Protein AF-D8PLW5-F1 (afdb_monomer)

Sequence (194 aa):
LGIFRCIIYGTICWLYLHGIIPPGFGIFFATTTIWAVQIQCVLQIICNRVGVLLPDDRSRLTLKLSVAFLVLLINISVYCIWIPSKMGVDEKFKQINVVWDRVEKVIYLFIDMALNAYFIISVKRRLVAYGLRKYDALVRYNTWIATVSVSMDVFIICMMSLKNDFVYNQVHPVAYMVKLNIEISMSDLIRRVA

Mean predicted aligned error: 10.04 Å

Structure (mmCIF, N/CA/C/O backbone):
data_AF-D8PLW5-F1
#
_entry.id   AF-D8PLW5-F1
#
loop_
_atom_site.group_PDB
_atom_site.id
_atom_site.type_symbol
_atom_site.label_atom_id
_atom_site.label_alt_id
_atom_site.label_comp_id
_atom_site.label_asym_id
_atom_site.label_entity_id
_atom_site.label_seq_id
_atom_site.pdbx_PDB_ins_code
_atom_site.Cartn_x
_atom_site.Cartn_y
_atom_site.Cartn_z
_atom_site.occupancy
_atom_site.B_iso_or_equiv
_atom_site.auth_seq_id
_atom_site.auth_comp_id
_atom_site.auth_asym_id
_atom_site.auth_atom_id
_atom_site.pdbx_PDB_model_num
ATOM 1 N N . LEU A 1 1 ? 7.468 15.713 -0.671 1.00 48.59 1 LEU A N 1
ATOM 2 C CA . LEU A 1 1 ? 6.050 15.560 -0.253 1.00 48.59 1 LEU A CA 1
ATOM 3 C C . LEU A 1 1 ? 5.802 14.401 0.723 1.00 48.59 1 LEU A C 1
ATOM 5 O O . LEU A 1 1 ? 5.056 14.603 1.670 1.00 48.59 1 LEU A O 1
ATOM 9 N N . GLY A 1 2 ? 6.404 13.214 0.540 1.00 46.16 2 GLY A N 1
ATOM 10 C CA . GLY A 1 2 ? 6.206 12.072 1.457 1.00 46.16 2 GLY A CA 1
ATOM 11 C C . GLY A 1 2 ? 6.676 12.328 2.897 1.00 46.16 2 GLY A C 1
ATOM 12 O O . GLY A 1 2 ? 5.935 12.073 3.837 1.00 46.16 2 GLY A O 1
ATOM 13 N N . ILE A 1 3 ? 7.849 12.950 3.061 1.00 46.91 3 ILE A N 1
ATOM 14 C CA . ILE A 1 3 ? 8.448 13.274 4.371 1.00 46.91 3 ILE A CA 1
ATOM 15 C C . ILE A 1 3 ? 7.565 14.242 5.179 1.00 46.91 3 ILE A C 1
ATOM 17 O O . ILE A 1 3 ? 7.394 14.067 6.378 1.00 46.91 3 ILE A O 1
ATOM 21 N N . PHE A 1 4 ? 6.921 15.209 4.519 1.00 42.62 4 PHE A N 1
ATOM 22 C CA . PHE A 1 4 ? 6.051 16.194 5.173 1.00 42.62 4 PHE A CA 1
ATOM 23 C C . PHE A 1 4 ? 4.808 15.544 5.805 1.00 42.62 4 PHE A C 1
ATOM 25 O O . PHE A 1 4 ? 4.367 15.940 6.878 1.00 42.62 4 PHE A O 1
ATOM 32 N N . ARG A 1 5 ? 4.275 14.488 5.177 1.00 42.62 5 ARG A N 1
ATOM 33 C CA . ARG A 1 5 ? 3.121 13.732 5.692 1.00 42.62 5 ARG A CA 1
ATOM 34 C C . ARG A 1 5 ? 3.516 12.797 6.837 1.00 42.62 5 ARG A C 1
ATOM 36 O O . ARG A 1 5 ? 2.748 12.661 7.783 1.00 42.62 5 ARG A O 1
ATOM 43 N N . CYS A 1 6 ? 4.725 12.232 6.796 1.00 52.41 6 CYS A N 1
ATOM 44 C CA . CYS A 1 6 ? 5.287 11.470 7.913 1.00 52.41 6 CYS A CA 1
ATOM 45 C C . CYS A 1 6 ? 5.574 12.359 9.132 1.00 52.41 6 CYS A C 1
ATOM 47 O O . CYS A 1 6 ? 5.328 11.930 10.254 1.00 52.41 6 CYS A O 1
ATOM 49 N N . ILE A 1 7 ? 6.028 13.602 8.918 1.00 62.75 7 ILE A N 1
ATOM 50 C CA . ILE A 1 7 ? 6.227 14.583 9.995 1.00 62.75 7 ILE A CA 1
ATOM 51 C C . ILE A 1 7 ? 4.882 14.948 10.628 1.00 62.75 7 ILE A C 1
ATOM 53 O O . ILE A 1 7 ? 4.761 14.853 11.840 1.00 62.75 7 ILE A O 1
ATOM 57 N N . ILE A 1 8 ? 3.847 15.258 9.838 1.00 65.19 8 ILE A N 1
ATOM 58 C CA . ILE A 1 8 ? 2.510 15.582 10.372 1.00 65.19 8 ILE A CA 1
ATOM 59 C C . ILE A 1 8 ? 1.924 14.408 11.171 1.00 65.19 8 ILE A C 1
ATOM 61 O O . ILE A 1 8 ? 1.423 14.608 12.275 1.00 65.19 8 ILE A O 1
ATOM 65 N N . TYR A 1 9 ? 2.023 13.178 10.657 1.00 58.03 9 TYR A N 1
ATOM 66 C CA . TYR A 1 9 ? 1.556 11.995 11.385 1.00 58.03 9 TYR A CA 1
ATOM 67 C C . TYR A 1 9 ? 2.365 11.749 12.665 1.00 58.03 9 TYR A C 1
ATOM 69 O O . TYR A 1 9 ? 1.784 11.478 13.712 1.00 58.03 9 TYR A O 1
ATOM 77 N N . GLY A 1 10 ? 3.690 11.916 12.607 1.00 51.97 10 GLY A N 1
ATOM 78 C CA . GLY A 1 10 ? 4.576 11.829 13.767 1.00 51.97 10 GLY A CA 1
ATOM 79 C C . GLY A 1 10 ? 4.262 12.883 14.829 1.00 51.97 10 GLY A C 1
ATOM 80 O O . GLY A 1 10 ? 4.191 12.545 16.005 1.00 51.97 10 GLY A O 1
ATOM 81 N N . THR A 1 11 ? 3.983 14.128 14.434 1.00 59.19 11 THR A N 1
ATOM 82 C CA . THR A 1 11 ? 3.598 15.217 15.345 1.00 59.19 11 THR A CA 1
ATOM 83 C C . THR A 1 11 ? 2.238 14.960 15.997 1.00 59.19 11 THR A C 1
ATOM 85 O O . THR A 1 11 ? 2.094 15.167 17.199 1.00 59.19 11 THR A O 1
ATOM 88 N N . ILE A 1 12 ? 1.258 14.448 15.246 1.00 56.94 12 ILE A N 1
ATOM 89 C CA . ILE A 1 12 ? -0.068 14.089 15.781 1.00 56.94 12 ILE A CA 1
ATOM 90 C C . ILE A 1 12 ? 0.037 12.894 16.742 1.00 56.94 12 ILE A C 1
ATOM 92 O O . ILE A 1 12 ? -0.571 12.902 17.811 1.00 56.94 12 ILE A O 1
ATOM 96 N N . CYS A 1 13 ? 0.853 11.893 16.405 1.00 52.53 13 CYS A N 1
ATOM 97 C CA . CYS A 1 13 ? 1.071 10.718 17.246 1.00 52.53 13 CYS A CA 1
ATOM 98 C C . CYS A 1 13 ? 1.889 11.051 18.512 1.00 52.53 13 CYS A C 1
ATOM 100 O O . CYS A 1 13 ? 1.628 10.483 19.571 1.00 52.53 13 CYS A O 1
ATOM 102 N N . TRP A 1 14 ? 2.824 12.007 18.430 1.00 48.81 14 TRP A N 1
ATOM 103 C CA . TRP A 1 14 ? 3.585 12.534 19.570 1.00 48.81 14 TRP A CA 1
AT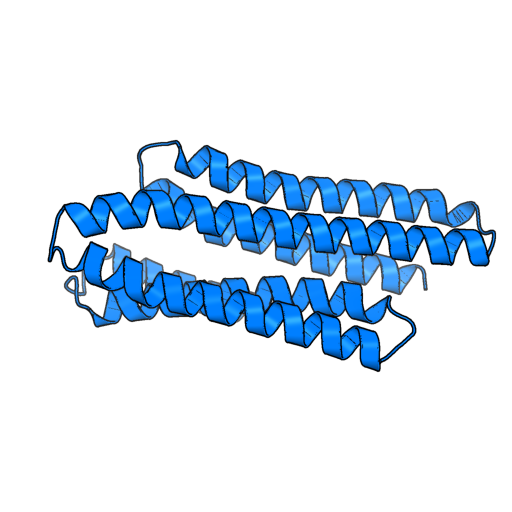OM 104 C C . TRP A 1 14 ? 2.696 13.342 20.524 1.00 48.81 14 TRP A C 1
ATOM 106 O O . TRP A 1 14 ? 2.780 13.160 21.737 1.00 48.81 14 TRP A O 1
ATOM 116 N N . LEU A 1 15 ? 1.792 14.180 19.996 1.00 53.59 15 LEU A N 1
ATOM 117 C CA . LEU A 1 15 ? 0.801 14.898 20.812 1.00 53.59 15 LEU A CA 1
ATOM 118 C C . LEU A 1 15 ? -0.173 13.944 21.521 1.00 53.59 15 LEU A C 1
ATOM 120 O O . LEU A 1 15 ? -0.565 14.202 22.657 1.00 53.59 15 LEU A O 1
ATOM 124 N N . TYR A 1 16 ? -0.537 12.837 20.869 1.00 48.78 16 TYR A N 1
ATOM 125 C CA . TYR A 1 16 ? -1.396 11.795 21.437 1.00 48.78 16 TYR A CA 1
ATOM 126 C C . TYR A 1 16 ? -0.716 11.033 22.590 1.00 48.78 16 TYR A C 1
ATOM 128 O O . TYR A 1 16 ? -1.347 10.754 23.607 1.00 48.78 16 TYR A O 1
ATOM 136 N N . LEU A 1 17 ? 0.585 10.750 22.469 1.00 47.41 17 LEU A N 1
ATOM 137 C CA . LEU A 1 17 ? 1.379 10.037 23.481 1.00 47.41 17 LEU A CA 1
ATOM 138 C C . LEU A 1 17 ? 1.683 10.874 24.734 1.00 47.41 17 LEU A C 1
ATOM 140 O O . LEU A 1 17 ? 1.890 10.308 25.803 1.00 47.41 17 LEU A O 1
ATOM 144 N N . HIS A 1 18 ? 1.674 12.206 24.622 1.00 43.66 18 HIS A N 1
ATOM 145 C CA . HIS A 1 18 ? 1.941 13.120 25.740 1.00 43.66 18 HIS A CA 1
ATOM 146 C C . HIS A 1 18 ? 0.729 13.356 26.667 1.00 43.66 18 HIS A C 1
ATOM 148 O O . HIS A 1 18 ? 0.829 14.136 27.611 1.00 43.66 18 HIS A O 1
ATOM 154 N N . GLY A 1 19 ? -0.412 12.694 26.417 1.00 45.56 19 GLY A N 1
ATOM 155 C CA . GLY A 1 19 ? -1.546 12.643 27.351 1.00 45.56 19 GLY A CA 1
ATOM 156 C C . GLY A 1 19 ? -2.327 13.950 27.533 1.00 45.56 19 GLY A C 1
ATOM 157 O O . GLY A 1 19 ? -3.075 14.076 28.495 1.00 45.56 19 GLY A O 1
ATOM 158 N N . ILE A 1 20 ? -2.176 14.924 26.628 1.00 48.69 20 ILE A N 1
ATOM 159 C CA . ILE A 1 20 ? -2.785 16.261 26.773 1.00 48.69 20 ILE A CA 1
ATOM 160 C C . ILE A 1 20 ? -4.259 16.291 26.310 1.00 48.69 20 ILE A C 1
ATOM 162 O O . ILE A 1 20 ? -4.986 17.218 26.659 1.00 48.69 20 ILE A O 1
ATOM 166 N N . ILE A 1 21 ? -4.743 15.289 25.557 1.00 42.25 21 ILE A N 1
ATOM 167 C CA . ILE A 1 21 ? -6.082 15.326 24.936 1.00 42.25 21 ILE A CA 1
ATOM 168 C C . ILE A 1 21 ? -6.891 14.059 25.284 1.00 42.25 21 ILE A C 1
ATOM 170 O O . ILE A 1 21 ? -6.407 12.952 25.040 1.00 42.25 21 ILE A O 1
ATOM 174 N N . PRO A 1 22 ? -8.116 14.187 25.837 1.00 49.03 22 PRO A N 1
ATOM 175 C CA . PRO A 1 22 ? -8.951 13.051 26.227 1.00 49.03 22 PRO A CA 1
ATOM 176 C C . PRO A 1 22 ? -9.338 12.172 25.021 1.00 49.03 22 PRO A C 1
ATOM 178 O O . PRO A 1 22 ? -9.448 12.681 23.902 1.00 49.03 22 PRO A O 1
ATOM 181 N N . PRO A 1 23 ? -9.582 10.861 25.221 1.00 50.81 23 PRO A N 1
ATOM 182 C CA . PRO A 1 23 ? -10.012 9.944 24.166 1.00 50.81 23 PRO A CA 1
ATOM 183 C C . PRO A 1 23 ? -11.401 10.341 23.640 1.00 50.81 23 PRO A C 1
ATOM 185 O O . PRO A 1 23 ? -12.429 9.935 24.171 1.00 50.81 23 PRO A O 1
ATOM 188 N N . GLY A 1 24 ? -11.427 11.177 22.601 1.00 60.22 24 GLY A N 1
ATOM 189 C CA . GLY A 1 24 ? -12.638 11.634 21.922 1.00 60.22 24 GLY A CA 1
ATOM 190 C C . GLY A 1 24 ? -12.802 11.011 20.535 1.00 60.22 24 GLY A C 1
ATOM 191 O O . GLY A 1 24 ? -11.822 10.650 19.880 1.00 60.22 24 GLY A O 1
ATOM 192 N N . PHE A 1 25 ? -14.046 10.954 20.050 1.00 66.94 25 PHE A N 1
ATOM 193 C CA . PHE A 1 25 ? -14.408 10.513 18.693 1.00 66.94 25 PHE A CA 1
ATOM 194 C C . PHE A 1 25 ? -13.535 11.154 17.600 1.00 66.94 25 PHE A C 1
ATOM 196 O O . PHE A 1 25 ? -13.119 10.480 16.661 1.00 66.94 25 PHE A O 1
ATOM 203 N N . GLY A 1 26 ? -13.194 12.439 17.758 1.00 69.75 26 GLY A N 1
ATOM 204 C CA . GLY A 1 26 ? -12.358 13.175 16.809 1.00 69.75 26 GLY A CA 1
ATOM 205 C C . GLY A 1 26 ? -10.947 12.605 16.639 1.00 69.75 26 GLY A C 1
ATOM 206 O O . GLY A 1 26 ? -10.421 12.637 15.530 1.00 69.75 26 GLY A O 1
ATOM 207 N N . ILE A 1 27 ? -10.346 12.031 17.688 1.00 69.94 27 ILE A N 1
ATOM 208 C CA . ILE A 1 27 ? -9.011 11.423 17.588 1.00 69.94 27 ILE A CA 1
ATOM 209 C C . ILE A 1 27 ? -9.092 10.100 16.830 1.00 69.94 27 ILE A C 1
ATOM 211 O O . ILE A 1 27 ? -8.310 9.877 15.912 1.00 69.94 27 ILE A O 1
ATOM 215 N N . PHE A 1 28 ? -10.073 9.255 17.155 1.00 71.94 28 PHE A N 1
ATOM 216 C CA . PHE A 1 28 ? -10.305 8.003 16.435 1.00 71.94 28 PHE A CA 1
ATOM 217 C C . PHE A 1 28 ? -10.580 8.260 14.948 1.00 71.94 28 PHE A C 1
ATOM 219 O O . PHE A 1 28 ? -9.927 7.668 14.092 1.00 71.94 28 PHE A O 1
ATOM 226 N N . PHE A 1 29 ? -11.449 9.224 14.643 1.00 75.00 29 PHE A N 1
ATOM 227 C CA . PHE A 1 29 ? -11.719 9.671 13.279 1.00 75.00 29 PHE A CA 1
ATOM 228 C C . PHE A 1 29 ? -10.448 10.180 12.578 1.00 75.00 29 PHE A C 1
ATOM 230 O O . PHE A 1 29 ? -10.153 9.777 11.451 1.00 75.00 29 PHE A O 1
ATOM 237 N N . ALA A 1 30 ? -9.652 11.033 13.231 1.00 76.75 30 ALA A N 1
ATOM 238 C CA . ALA A 1 30 ? -8.423 11.573 12.652 1.00 76.75 30 ALA A CA 1
ATOM 239 C C . ALA A 1 30 ? -7.379 10.480 12.376 1.00 76.75 30 ALA A C 1
ATOM 241 O O . ALA A 1 30 ? -6.817 10.439 11.281 1.00 76.75 30 ALA A O 1
ATOM 242 N N . THR A 1 31 ? -7.152 9.562 13.317 1.00 75.31 31 THR A N 1
ATOM 243 C CA . THR A 1 31 ? -6.212 8.446 13.146 1.00 75.31 31 THR A CA 1
ATOM 244 C C . THR A 1 31 ? -6.632 7.537 11.992 1.00 75.31 31 THR A C 1
ATOM 246 O O . THR A 1 31 ? -5.815 7.275 11.107 1.00 75.31 31 THR A O 1
ATOM 249 N N . THR A 1 32 ? -7.903 7.120 11.936 1.00 79.19 32 THR A N 1
ATOM 250 C CA . THR A 1 32 ? -8.420 6.300 10.826 1.00 79.19 32 THR A CA 1
ATOM 251 C C . THR A 1 32 ? -8.337 7.045 9.498 1.00 79.19 32 THR A C 1
ATOM 253 O O . THR A 1 32 ? -7.972 6.452 8.487 1.00 79.19 32 THR A O 1
ATOM 256 N N . THR A 1 33 ? -8.602 8.354 9.485 1.00 80.56 33 THR A N 1
ATOM 257 C CA . THR A 1 33 ? -8.500 9.173 8.267 1.00 80.56 33 THR A CA 1
ATOM 258 C C . THR A 1 33 ? -7.074 9.231 7.747 1.00 80.56 33 THR A C 1
ATOM 260 O O . THR A 1 33 ? -6.857 9.020 6.556 1.00 80.56 33 THR A O 1
ATOM 263 N N . ILE A 1 34 ? -6.089 9.498 8.611 1.00 80.75 34 ILE A N 1
ATOM 264 C CA . ILE A 1 34 ? -4.695 9.586 8.166 1.00 80.75 34 ILE A CA 1
ATOM 265 C C . ILE A 1 34 ? -4.210 8.225 7.660 1.00 80.75 34 ILE A C 1
ATOM 267 O O . ILE A 1 34 ? -3.549 8.165 6.621 1.00 80.75 34 ILE A O 1
ATOM 271 N N . TRP A 1 35 ? -4.593 7.141 8.334 1.00 83.12 35 TRP A N 1
ATOM 272 C CA . TRP A 1 35 ? -4.281 5.786 7.895 1.00 83.12 35 TRP A CA 1
ATOM 273 C C . TRP A 1 35 ? -4.923 5.441 6.539 1.00 83.12 35 TRP A C 1
ATOM 275 O O . TRP A 1 35 ? -4.220 5.013 5.622 1.00 83.12 35 TRP A O 1
ATOM 285 N N . ALA A 1 36 ? -6.217 5.717 6.356 1.00 84.62 36 ALA A N 1
ATOM 286 C CA . ALA A 1 36 ? -6.925 5.478 5.095 1.00 84.62 36 ALA A CA 1
ATOM 287 C C . ALA A 1 36 ? -6.279 6.249 3.934 1.00 84.62 36 ALA A C 1
ATOM 289 O O . ALA A 1 36 ? -6.014 5.722 2.851 1.00 84.62 36 ALA A O 1
ATOM 290 N N . VAL A 1 37 ? -5.944 7.511 4.194 1.00 82.56 37 VAL A N 1
ATOM 291 C CA . VAL A 1 37 ? -5.254 8.396 3.258 1.00 82.56 37 VAL A CA 1
ATOM 292 C C . VAL A 1 37 ? -3.833 7.897 2.940 1.00 82.56 37 VAL A C 1
ATOM 294 O O . VAL A 1 37 ? -3.353 8.074 1.815 1.00 82.56 37 VAL A O 1
ATOM 297 N N . GLN A 1 38 ? -3.150 7.260 3.892 1.00 83.31 38 GLN A N 1
ATOM 298 C CA . GLN A 1 38 ? -1.840 6.645 3.682 1.00 83.31 38 GLN A CA 1
ATOM 299 C C . GLN A 1 38 ? -1.934 5.415 2.770 1.00 83.31 3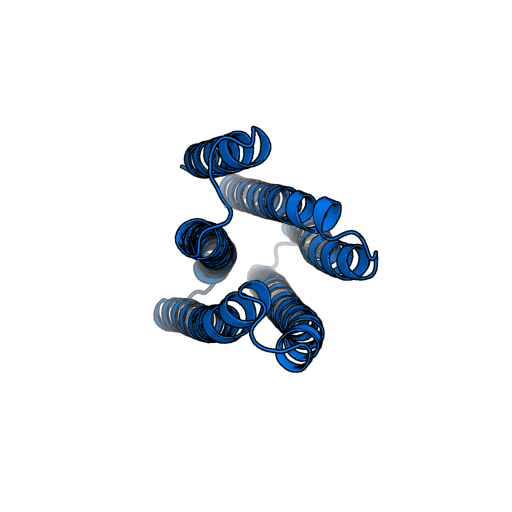8 GLN A C 1
ATOM 301 O O . GLN A 1 38 ? -1.220 5.370 1.764 1.00 83.31 38 GLN A O 1
ATOM 306 N N . ILE A 1 39 ? -2.847 4.481 3.060 1.00 84.62 39 ILE A N 1
ATOM 307 C CA . ILE A 1 39 ? -3.113 3.291 2.231 1.00 84.62 39 ILE A CA 1
ATOM 308 C C . ILE A 1 39 ? -3.467 3.684 0.798 1.00 84.62 39 ILE A C 1
ATOM 310 O O . ILE A 1 39 ? -2.848 3.193 -0.152 1.00 84.62 39 ILE A O 1
ATOM 314 N N . GLN A 1 40 ? -4.411 4.618 0.640 1.00 85.50 40 GLN A N 1
ATOM 315 C CA . GLN A 1 40 ? -4.851 5.082 -0.673 1.00 85.50 40 GLN A CA 1
ATOM 316 C C . GLN A 1 40 ? -3.666 5.637 -1.469 1.00 85.50 40 GLN A C 1
ATOM 318 O O . GLN A 1 40 ? -3.481 5.291 -2.632 1.00 85.50 40 GLN A O 1
ATOM 323 N N . CYS A 1 41 ? -2.818 6.465 -0.853 1.00 85.25 41 CYS A N 1
ATOM 324 C CA . CYS A 1 41 ? -1.658 7.019 -1.545 1.00 85.25 41 CYS A CA 1
ATOM 325 C C . CYS A 1 41 ? -0.621 5.958 -1.929 1.00 85.25 41 CYS A C 1
ATOM 327 O O . CYS A 1 41 ? -0.122 6.007 -3.052 1.00 85.25 41 CYS A O 1
ATOM 329 N N . VAL A 1 42 ? -0.292 5.017 -1.039 1.00 86.00 42 VAL A N 1
ATOM 330 C CA . VAL A 1 42 ? 0.711 3.974 -1.321 1.00 86.00 42 VAL A CA 1
ATOM 331 C C . VAL A 1 42 ? 0.257 3.088 -2.481 1.00 86.00 42 VAL A C 1
ATOM 333 O O . VAL A 1 42 ? 0.999 2.924 -3.450 1.00 86.00 42 VAL A O 1
ATOM 336 N N . LEU A 1 43 ? -0.982 2.588 -2.444 1.00 86.69 43 LEU A N 1
ATOM 337 C CA . LEU A 1 43 ? -1.510 1.728 -3.508 1.00 86.69 43 LEU A CA 1
ATOM 338 C C . LEU A 1 43 ? -1.641 2.471 -4.843 1.00 86.69 43 LEU A C 1
ATOM 340 O O . LEU A 1 43 ? -1.346 1.901 -5.894 1.00 86.69 43 LEU A O 1
ATOM 344 N N . GLN A 1 44 ? -2.012 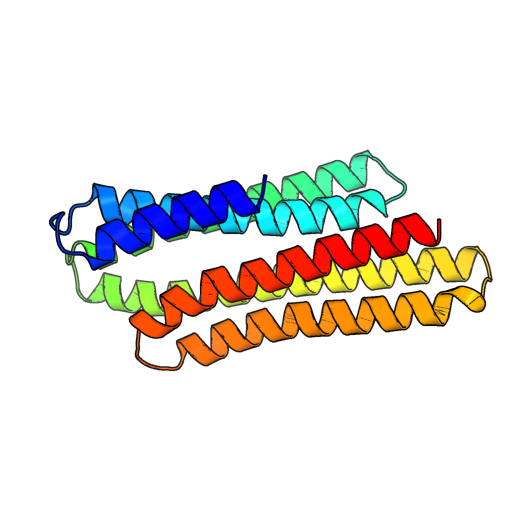3.755 -4.824 1.00 86.44 44 GLN A N 1
ATOM 345 C CA . GLN A 1 44 ? -2.072 4.569 -6.042 1.00 86.44 44 GLN A CA 1
ATOM 346 C C . GLN A 1 44 ? -0.697 4.844 -6.649 1.00 86.44 44 GLN A C 1
ATOM 348 O O . GLN A 1 44 ? -0.571 4.871 -7.874 1.00 86.44 44 GLN A O 1
ATOM 353 N N . ILE A 1 45 ? 0.337 5.013 -5.825 1.00 85.62 45 ILE A N 1
ATOM 354 C CA . ILE A 1 45 ? 1.715 5.146 -6.300 1.00 85.62 45 ILE A CA 1
ATOM 355 C C . ILE A 1 45 ? 2.146 3.857 -7.026 1.00 85.62 45 ILE A C 1
ATOM 357 O O . ILE A 1 45 ? 2.581 3.942 -8.177 1.00 85.62 45 ILE A O 1
ATOM 361 N N . ILE A 1 46 ? 1.918 2.683 -6.420 1.00 84.75 46 ILE A N 1
ATOM 362 C CA . ILE A 1 46 ? 2.232 1.375 -7.027 1.00 84.75 46 ILE A CA 1
ATOM 363 C C . ILE A 1 46 ? 1.459 1.193 -8.342 1.00 84.75 46 ILE A C 1
ATOM 365 O O . ILE A 1 46 ? 2.036 0.855 -9.380 1.00 84.75 46 ILE A O 1
ATOM 369 N N . CYS A 1 47 ? 0.155 1.491 -8.346 1.00 86.31 47 CYS A N 1
ATOM 370 C CA . CYS A 1 47 ? -0.665 1.454 -9.560 1.00 86.31 47 CYS A CA 1
ATOM 371 C C . CYS A 1 47 ? -0.161 2.427 -10.629 1.00 86.31 47 CYS A C 1
ATOM 373 O O . CYS A 1 47 ? -0.214 2.125 -11.822 1.00 86.31 47 CYS A O 1
ATOM 375 N N . ASN A 1 48 ? 0.336 3.600 -10.234 1.00 85.56 48 ASN A N 1
ATOM 376 C CA . ASN A 1 48 ? 0.879 4.568 -11.171 1.00 85.56 48 ASN A CA 1
ATOM 377 C C . ASN A 1 48 ? 2.163 4.072 -11.839 1.00 85.56 48 ASN A C 1
ATOM 379 O O . ASN A 1 48 ? 2.261 4.222 -13.059 1.00 85.56 48 ASN A O 1
ATOM 383 N N . ARG A 1 49 ? 3.085 3.442 -11.098 1.00 85.00 49 ARG A N 1
ATOM 384 C CA . ARG A 1 49 ? 4.284 2.798 -11.666 1.00 85.00 49 ARG A CA 1
ATOM 385 C C . ARG A 1 49 ? 3.913 1.691 -12.631 1.00 85.00 49 ARG A C 1
ATOM 387 O O . ARG A 1 49 ? 4.385 1.691 -13.765 1.00 85.00 49 ARG A O 1
ATOM 394 N N . VAL A 1 50 ? 3.052 0.768 -12.199 1.00 82.88 50 VAL A N 1
ATOM 395 C CA . VAL A 1 50 ? 2.560 -0.315 -13.062 1.00 82.88 50 VAL A CA 1
ATOM 396 C C . VAL A 1 50 ? 1.949 0.274 -14.330 1.00 82.88 50 VAL A C 1
ATOM 398 O O . VAL A 1 50 ? 2.295 -0.141 -15.431 1.00 82.88 50 VAL A O 1
ATOM 401 N N . GLY A 1 51 ? 1.128 1.311 -14.166 1.00 80.62 51 GLY A N 1
ATOM 402 C CA . GLY A 1 51 ? 0.493 2.066 -15.233 1.00 80.62 51 GLY A CA 1
ATOM 403 C C . GLY A 1 51 ? 1.453 2.674 -16.252 1.00 80.62 51 GLY A C 1
ATOM 404 O O . GLY A 1 51 ? 1.150 2.644 -17.436 1.00 80.62 51 GLY A O 1
ATOM 405 N N . VAL A 1 52 ? 2.602 3.208 -15.825 1.00 77.62 52 VAL A N 1
ATOM 406 C CA . VAL A 1 52 ? 3.632 3.746 -16.740 1.00 77.62 52 VAL A CA 1
ATOM 407 C C . VAL A 1 52 ? 4.207 2.653 -1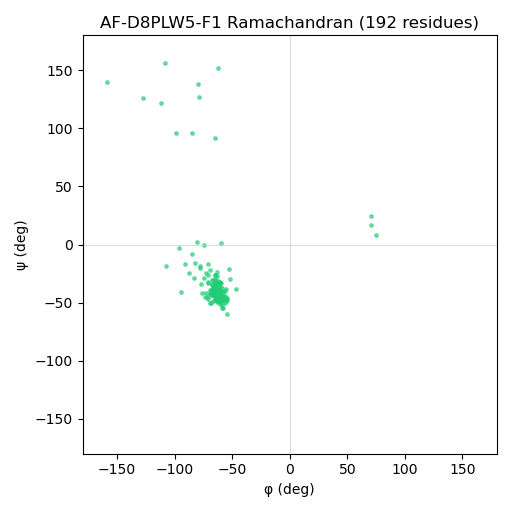7.649 1.00 77.62 52 VAL A C 1
ATOM 409 O O . VAL A 1 52 ? 4.622 2.942 -18.766 1.00 77.62 52 VAL A O 1
ATOM 412 N N . LEU A 1 53 ? 4.192 1.391 -17.210 1.00 73.56 53 LEU A N 1
ATOM 413 C CA . LEU A 1 53 ? 4.617 0.256 -18.026 1.00 73.56 53 LEU A CA 1
ATOM 414 C C . LEU A 1 53 ? 3.527 -0.309 -18.940 1.00 73.56 53 LEU A C 1
ATOM 416 O O . LEU A 1 53 ? 3.846 -1.176 -19.759 1.00 73.56 53 LEU A O 1
ATOM 420 N N . LEU A 1 54 ? 2.269 0.126 -18.841 1.00 75.94 54 LEU A N 1
ATOM 421 C CA . LEU A 1 54 ? 1.243 -0.255 -19.812 1.00 75.94 54 LEU A CA 1
ATOM 422 C C . LEU A 1 54 ? 1.381 0.601 -21.084 1.00 75.94 54 LEU A C 1
ATOM 424 O O . LEU A 1 54 ? 1.626 1.797 -20.984 1.00 75.94 54 LEU A O 1
ATOM 428 N N . PRO A 1 55 ? 1.249 0.005 -22.284 1.00 68.62 55 PRO A N 1
ATOM 429 C CA . PRO A 1 55 ? 1.350 0.745 -23.543 1.00 68.62 55 PRO A CA 1
ATOM 430 C C . PRO A 1 55 ? 0.078 1.535 -23.868 1.00 68.62 55 PRO A C 1
ATOM 432 O O . PRO A 1 55 ? 0.120 2.420 -24.709 1.00 68.62 55 PRO A O 1
ATOM 435 N N . ASP A 1 56 ? -1.041 1.187 -23.232 1.00 80.06 56 ASP A N 1
ATOM 436 C CA . ASP A 1 56 ? -2.355 1.745 -23.515 1.00 80.06 56 ASP A CA 1
ATOM 437 C C . ASP A 1 56 ? -2.847 2.606 -22.344 1.00 80.06 56 ASP A C 1
ATOM 439 O O . ASP A 1 56 ? -2.990 2.134 -21.208 1.00 80.06 56 ASP A O 1
ATOM 443 N N . ASP A 1 57 ? -3.125 3.877 -22.636 1.00 77.69 57 ASP A N 1
ATOM 444 C CA . ASP A 1 57 ? -3.574 4.872 -21.661 1.00 77.69 57 ASP A CA 1
ATOM 445 C C . ASP A 1 57 ? -4.950 4.540 -21.074 1.00 77.69 57 ASP A C 1
ATOM 447 O O . ASP A 1 57 ? -5.206 4.822 -19.898 1.00 77.69 57 ASP A O 1
ATOM 451 N N . ARG A 1 58 ? -5.826 3.885 -21.851 1.00 81.31 58 ARG A N 1
ATOM 452 C CA . ARG A 1 58 ? -7.151 3.465 -21.367 1.00 81.31 58 ARG A CA 1
ATOM 453 C C . ARG A 1 58 ? -7.018 2.370 -20.321 1.00 81.31 58 ARG A C 1
ATOM 455 O O . ARG A 1 58 ? -7.522 2.519 -19.211 1.00 81.31 58 ARG A O 1
ATOM 462 N N . SER A 1 59 ? -6.257 1.325 -20.637 1.00 79.25 59 SER A N 1
ATOM 463 C CA . SER A 1 59 ? -5.961 0.234 -19.703 1.00 79.25 59 SER A CA 1
ATOM 464 C C . SER A 1 59 ? -5.265 0.732 -18.426 1.00 79.25 59 SER A C 1
ATOM 466 O O . SER A 1 59 ? -5.579 0.275 -17.324 1.00 79.25 59 SER A O 1
ATOM 468 N N . ARG A 1 60 ? -4.368 1.725 -18.543 1.00 81.56 60 ARG A N 1
ATOM 469 C CA . ARG A 1 60 ? -3.728 2.393 -17.396 1.00 81.56 60 ARG A CA 1
ATOM 470 C C . ARG A 1 60 ? -4.736 3.120 -16.507 1.00 81.56 60 ARG A C 1
ATOM 472 O O . ARG A 1 60 ? -4.644 3.016 -15.281 1.00 81.56 60 ARG A O 1
ATOM 479 N N . LEU A 1 61 ? -5.650 3.887 -17.099 1.00 80.50 61 LEU A N 1
ATOM 480 C CA . LEU A 1 61 ? -6.653 4.645 -16.351 1.00 80.50 61 LEU A CA 1
ATOM 481 C C . LEU A 1 61 ? -7.647 3.707 -15.663 1.00 80.50 61 LEU A C 1
ATOM 483 O O . LEU A 1 61 ? -7.927 3.894 -14.480 1.00 80.50 61 LEU A O 1
ATOM 487 N N . THR A 1 62 ? -8.113 2.671 -16.364 1.00 85.31 62 THR A N 1
ATOM 488 C CA . THR A 1 62 ? -9.015 1.661 -15.801 1.00 85.31 62 THR A CA 1
ATOM 489 C C . THR A 1 62 ? -8.367 0.945 -14.622 1.00 85.31 62 THR A C 1
ATOM 491 O O . THR A 1 62 ? -8.976 0.892 -13.563 1.00 85.31 62 THR A O 1
ATOM 494 N N . LEU A 1 63 ? -7.114 0.484 -14.736 1.00 85.69 63 LEU A N 1
ATOM 495 C CA . LEU A 1 63 ? -6.426 -0.190 -13.627 1.00 85.69 63 LEU A CA 1
ATOM 496 C C . LEU A 1 63 ? -6.292 0.719 -12.395 1.00 85.69 63 LEU A C 1
ATOM 498 O O . LEU A 1 63 ? -6.601 0.302 -11.280 1.00 85.69 63 LEU A O 1
ATOM 502 N N . LYS A 1 64 ? -5.899 1.983 -12.594 1.00 85.88 64 LYS A N 1
ATOM 503 C CA . LYS A 1 64 ? -5.817 2.970 -11.506 1.00 85.88 64 LYS A CA 1
ATOM 504 C C . LYS A 1 64 ? -7.171 3.218 -10.851 1.00 85.88 64 LYS A C 1
ATOM 506 O O . LYS A 1 64 ? -7.259 3.194 -9.625 1.00 85.88 64 LYS A O 1
ATOM 511 N N . LEU A 1 65 ? -8.208 3.454 -11.655 1.00 87.00 65 LEU A N 1
ATOM 512 C CA . LEU A 1 65 ? -9.543 3.791 -11.169 1.00 87.00 65 LEU A CA 1
ATOM 513 C C . LEU A 1 65 ? -10.205 2.598 -10.471 1.00 87.00 65 LEU A C 1
ATOM 515 O O . LEU A 1 65 ? -10.779 2.771 -9.400 1.00 87.00 65 LEU A O 1
ATOM 519 N N . SER A 1 66 ? -10.068 1.390 -11.021 1.00 88.94 66 SER A N 1
ATOM 520 C CA . SER A 1 66 ? -10.585 0.160 -10.417 1.00 88.94 66 SER A CA 1
ATOM 521 C C . SER A 1 66 ? -9.948 -0.108 -9.057 1.00 88.94 66 SER A C 1
ATOM 523 O O . SER A 1 66 ? -10.669 -0.348 -8.091 1.00 88.94 66 SER A O 1
ATOM 525 N N . VAL A 1 67 ? -8.617 -0.003 -8.942 1.00 88.75 67 VAL A N 1
ATOM 526 C CA . VAL A 1 67 ? -7.943 -0.174 -7.645 1.00 88.75 67 VAL A CA 1
ATOM 527 C C . VAL A 1 67 ? -8.289 0.976 -6.693 1.00 88.75 67 VAL A C 1
ATOM 529 O O . VAL A 1 67 ? -8.532 0.730 -5.517 1.00 88.75 67 VAL A O 1
ATOM 532 N N . ALA A 1 68 ? -8.387 2.219 -7.180 1.00 87.75 68 ALA A N 1
ATOM 533 C CA . ALA A 1 68 ? -8.786 3.364 -6.355 1.00 87.75 68 ALA A CA 1
ATOM 534 C C . ALA A 1 68 ? -10.171 3.174 -5.735 1.00 87.75 68 ALA A C 1
ATOM 536 O O . ALA A 1 68 ? -10.348 3.437 -4.546 1.00 87.75 68 ALA A O 1
ATOM 537 N N . PHE A 1 69 ? -11.129 2.718 -6.542 1.00 91.25 69 PHE A N 1
ATOM 538 C CA . PHE A 1 69 ? -12.502 2.485 -6.122 1.00 91.25 69 PHE A CA 1
ATOM 539 C C . PHE A 1 69 ? -12.605 1.301 -5.156 1.00 91.25 69 PHE A C 1
ATOM 541 O O . PHE A 1 69 ? -13.255 1.413 -4.120 1.00 91.25 69 PHE A O 1
ATOM 548 N N . LEU A 1 70 ? -11.903 0.199 -5.439 1.00 90.69 70 LEU A N 1
ATOM 549 C CA . LEU A 1 70 ? -11.865 -0.970 -4.560 1.00 90.69 70 LEU A CA 1
ATOM 550 C C . LEU A 1 70 ? -11.319 -0.613 -3.168 1.00 90.69 70 LEU A C 1
ATOM 552 O O . LEU A 1 70 ? -11.932 -0.945 -2.158 1.00 90.69 70 LEU A O 1
ATOM 556 N N . VAL A 1 71 ? -10.198 0.108 -3.109 1.00 88.69 71 VAL A N 1
ATOM 557 C CA . VAL A 1 71 ? -9.572 0.519 -1.841 1.00 88.69 71 VAL A CA 1
ATOM 558 C C . VAL A 1 71 ? -10.439 1.537 -1.096 1.00 88.69 71 VAL A C 1
ATOM 560 O O . VAL A 1 71 ? -10.509 1.506 0.132 1.00 88.69 71 VAL A O 1
ATOM 563 N N . LEU A 1 72 ? -11.152 2.410 -1.813 1.00 88.75 72 LEU A N 1
ATOM 564 C CA . LEU A 1 72 ? -12.101 3.338 -1.201 1.00 88.75 72 LEU A CA 1
ATOM 565 C C . LEU A 1 72 ? -13.251 2.591 -0.508 1.00 88.75 72 LEU A C 1
ATOM 567 O O . LEU A 1 72 ? -13.587 2.920 0.627 1.00 88.75 72 LEU A O 1
ATOM 571 N N . LEU A 1 73 ? -13.819 1.570 -1.156 1.00 90.12 73 LEU A N 1
ATOM 572 C CA . LEU A 1 73 ? -14.882 0.748 -0.568 1.00 90.12 73 LEU A CA 1
ATOM 573 C C . LEU A 1 73 ? -14.417 0.032 0.703 1.00 90.12 73 LEU A C 1
ATOM 575 O O . LEU A 1 73 ? -15.137 0.023 1.702 1.00 90.12 73 LEU A O 1
ATOM 579 N N . ILE A 1 74 ? -13.203 -0.524 0.683 1.00 89.31 74 ILE A N 1
ATOM 580 C CA . ILE A 1 74 ? -12.619 -1.182 1.856 1.00 89.31 74 ILE A CA 1
ATOM 581 C C . ILE A 1 74 ? -12.447 -0.166 2.993 1.00 89.31 74 ILE A C 1
ATOM 583 O O . ILE A 1 74 ? -12.931 -0.410 4.096 1.00 89.31 74 ILE A O 1
ATOM 587 N N . ASN A 1 75 ? -11.867 1.007 2.716 1.00 86.88 75 ASN A N 1
ATOM 588 C CA . ASN A 1 75 ? -11.688 2.064 3.716 1.00 86.88 75 ASN A CA 1
ATOM 589 C C . ASN A 1 75 ? -13.009 2.527 4.343 1.00 86.88 75 ASN A C 1
ATOM 591 O O . ASN A 1 75 ? -13.066 2.721 5.556 1.00 86.88 75 ASN A O 1
ATOM 595 N N . ILE A 1 76 ? -14.075 2.678 3.548 1.00 86.94 76 ILE A N 1
ATOM 596 C CA . ILE A 1 76 ? -15.413 3.011 4.067 1.00 86.94 76 ILE A CA 1
ATOM 597 C C . ILE A 1 76 ? -15.896 1.912 5.023 1.00 86.94 76 ILE A C 1
ATOM 599 O O . ILE A 1 76 ? -16.384 2.213 6.112 1.00 86.94 76 ILE A O 1
ATOM 603 N N . SER A 1 77 ? -15.703 0.641 4.659 1.00 86.75 77 SER A N 1
ATOM 604 C CA . SER A 1 77 ? -16.080 -0.496 5.505 1.00 86.75 77 SER A CA 1
ATOM 605 C C . SER A 1 77 ? -15.333 -0.506 6.843 1.00 86.75 77 SER A C 1
ATOM 607 O O . SER A 1 77 ? -15.941 -0.735 7.889 1.00 86.75 77 SER A O 1
ATOM 609 N N . VAL A 1 78 ? -14.030 -0.205 6.842 1.00 83.38 78 VAL A N 1
ATOM 610 C CA . VAL A 1 78 ? -13.235 -0.063 8.078 1.00 83.38 78 VAL A CA 1
ATOM 611 C C . VAL A 1 78 ? -13.754 1.067 8.940 1.00 83.38 78 VAL A C 1
ATOM 613 O O . VAL A 1 78 ? -13.889 0.909 10.151 1.00 83.38 78 VAL A O 1
ATOM 616 N N . TYR A 1 79 ? -14.082 2.193 8.314 1.00 81.69 79 TYR A N 1
ATOM 617 C CA . TYR A 1 79 ? -14.620 3.360 8.992 1.00 81.69 79 TYR A CA 1
ATOM 618 C C . TYR A 1 79 ? -15.875 3.013 9.800 1.00 81.69 79 TYR A C 1
ATOM 620 O O . TYR A 1 79 ? -15.986 3.361 10.977 1.00 81.69 79 TYR A O 1
ATOM 628 N N . CYS A 1 80 ? -16.792 2.266 9.183 1.00 80.81 80 CYS A N 1
ATOM 629 C CA . CYS A 1 80 ? -18.045 1.847 9.800 1.00 80.81 80 CYS A CA 1
ATOM 630 C C . CYS A 1 80 ? -17.875 0.782 10.892 1.00 80.81 80 CYS A C 1
ATOM 632 O O . CYS A 1 80 ? -18.722 0.715 11.775 1.00 80.81 80 CYS A O 1
ATOM 634 N N . ILE A 1 81 ? -16.826 -0.047 10.858 1.00 80.38 81 ILE A N 1
ATOM 635 C CA . ILE A 1 81 ? -16.631 -1.148 11.822 1.00 80.38 81 ILE A CA 1
ATOM 636 C C . ILE A 1 81 ? -15.742 -0.721 13.000 1.00 80.38 81 ILE A C 1
ATOM 638 O O . ILE A 1 81 ? -16.034 -1.030 14.158 1.00 80.38 81 ILE A O 1
ATOM 642 N N . TRP A 1 82 ? -14.676 0.031 12.730 1.00 76.88 82 TRP A N 1
ATOM 643 C CA . TRP A 1 82 ? -13.653 0.355 13.722 1.00 76.88 82 TRP A CA 1
ATOM 644 C C . TRP A 1 82 ? -14.105 1.426 14.721 1.00 76.88 82 TRP A C 1
ATOM 646 O O . TRP A 1 82 ? -13.892 1.288 15.927 1.00 76.88 82 TRP A O 1
ATOM 656 N N . ILE A 1 83 ? -14.783 2.472 14.238 1.00 74.50 83 ILE A N 1
ATOM 657 C CA . ILE A 1 83 ? -15.294 3.574 15.067 1.00 74.50 83 ILE A CA 1
ATOM 658 C C . ILE A 1 83 ? -16.267 3.081 16.157 1.00 74.50 83 ILE A C 1
ATOM 660 O O . ILE A 1 83 ? -16.010 3.350 17.336 1.00 74.50 83 ILE A O 1
ATOM 664 N N . PRO A 1 84 ? -17.347 2.334 15.839 1.00 71.38 84 PRO A N 1
ATOM 665 C CA . PRO A 1 84 ? -18.247 1.821 16.871 1.00 71.38 84 PRO A CA 1
ATOM 666 C C . PRO A 1 84 ? -17.569 0.782 17.772 1.00 71.38 84 PRO A C 1
ATOM 668 O O . PRO A 1 84 ? -17.867 0.735 18.965 1.00 71.38 84 PRO A O 1
ATOM 671 N N . SER A 1 85 ? -16.601 0.013 17.254 1.00 68.81 85 SER A N 1
ATOM 672 C CA . SER A 1 85 ? -15.820 -0.925 18.070 1.00 68.81 85 SER A CA 1
ATOM 673 C C . SER A 1 85 ? -14.972 -0.229 19.142 1.00 68.81 85 SER A C 1
ATOM 675 O O . SER A 1 85 ? -14.742 -0.829 20.194 1.00 68.81 85 SER A O 1
ATOM 677 N N . LYS A 1 86 ? -14.481 0.996 18.904 1.00 67.12 86 LYS A N 1
ATOM 678 C CA . LYS A 1 86 ? -13.677 1.758 19.877 1.00 67.12 86 LYS A CA 1
ATOM 679 C C . LYS A 1 86 ? -14.516 2.602 20.834 1.00 67.12 86 LYS A C 1
ATOM 681 O O . LYS A 1 86 ? -14.068 2.839 21.951 1.00 67.12 86 LYS A O 1
ATOM 686 N N . MET A 1 87 ? -15.734 2.988 20.447 1.00 65.75 87 MET A N 1
ATOM 687 C CA . MET A 1 87 ? -16.682 3.666 21.345 1.00 65.75 87 MET A CA 1
ATOM 688 C C . MET A 1 87 ? -17.337 2.735 22.382 1.00 65.75 87 MET A C 1
ATOM 690 O O . MET A 1 87 ? -18.105 3.207 23.212 1.00 65.75 87 MET A O 1
ATOM 694 N N . GLY A 1 88 ? -17.012 1.435 22.384 1.00 59.00 88 GLY A N 1
ATOM 695 C CA . GLY A 1 88 ? -17.391 0.515 23.465 1.00 59.00 88 GLY A CA 1
ATOM 696 C C . GLY A 1 88 ? -18.883 0.181 23.523 1.00 59.00 88 GLY A C 1
ATOM 697 O O . GLY A 1 88 ? -19.381 -0.168 24.586 1.00 59.00 88 GLY A O 1
ATOM 698 N N . VAL A 1 89 ? -19.597 0.301 22.398 1.00 58.88 89 VAL A N 1
ATOM 699 C CA . VAL A 1 89 ? -21.062 0.143 22.351 1.00 58.88 89 VAL A CA 1
ATOM 700 C C . VAL A 1 89 ? -21.500 -1.330 22.474 1.00 58.88 89 VAL A C 1
ATOM 702 O O . VAL A 1 89 ? -22.573 -1.587 23.006 1.00 58.88 89 VAL A O 1
ATOM 705 N N . ASP A 1 90 ? -20.685 -2.305 22.035 1.00 60.47 90 ASP A N 1
ATOM 706 C CA . ASP A 1 90 ? -20.980 -3.746 22.179 1.00 60.47 90 ASP A CA 1
ATOM 707 C C . ASP A 1 90 ? -19.705 -4.619 22.075 1.00 60.47 90 ASP A C 1
ATOM 709 O O . ASP A 1 90 ? -18.859 -4.410 21.195 1.00 60.47 90 ASP A O 1
ATOM 713 N N . GLU A 1 91 ? -19.586 -5.659 22.908 1.00 70.75 91 GLU A N 1
ATOM 714 C CA . GLU A 1 91 ? -18.473 -6.627 22.889 1.00 70.75 91 GLU A CA 1
ATOM 715 C C . GLU A 1 91 ? -18.462 -7.447 21.580 1.00 70.75 91 GLU A C 1
ATOM 717 O O . GLU A 1 91 ? -17.406 -7.874 21.099 1.00 70.75 91 GLU A O 1
ATOM 722 N N . LYS A 1 92 ? -19.633 -7.605 20.944 1.00 74.12 92 LYS A N 1
ATOM 723 C CA . LYS A 1 92 ? -19.769 -8.257 19.631 1.00 74.12 92 LYS A CA 1
ATOM 724 C C . LYS A 1 92 ? -19.074 -7.471 18.520 1.00 74.12 92 LYS A C 1
ATOM 726 O O . LYS A 1 92 ? -18.380 -8.067 17.696 1.00 74.12 92 LYS A O 1
ATOM 731 N N . PHE A 1 93 ? -19.187 -6.140 18.521 1.00 71.75 93 PHE A N 1
ATOM 732 C CA . PHE A 1 93 ? -18.513 -5.291 17.530 1.00 71.75 93 PHE A CA 1
ATOM 733 C C . PHE A 1 93 ? -16.991 -5.380 17.645 1.00 71.75 93 PHE A C 1
ATOM 735 O O . PHE A 1 93 ? -16.292 -5.357 16.634 1.00 71.75 93 PHE A O 1
ATOM 742 N N . LYS A 1 94 ? -16.474 -5.573 18.860 1.00 71.56 94 LYS A N 1
ATOM 743 C CA . LYS A 1 94 ? -15.042 -5.765 19.103 1.00 71.56 94 LYS A CA 1
ATOM 744 C C . LYS A 1 94 ? -14.519 -7.072 18.509 1.00 71.56 94 LYS A C 1
ATOM 746 O O . LYS A 1 94 ? -13.459 -7.075 17.886 1.00 71.56 94 LYS A O 1
ATOM 751 N N . GLN A 1 95 ? -15.267 -8.167 18.645 1.00 76.44 95 GLN A N 1
ATOM 752 C CA . GLN A 1 95 ? -14.900 -9.450 18.032 1.00 76.44 95 GLN A CA 1
ATOM 753 C C . GLN A 1 95 ? -14.976 -9.395 16.501 1.00 76.44 95 GLN A C 1
ATOM 755 O O . GLN A 1 95 ? -14.064 -9.874 15.826 1.00 76.44 95 GLN A O 1
ATOM 760 N N . ILE A 1 96 ? -16.016 -8.753 15.959 1.00 81.19 96 ILE A N 1
ATOM 761 C CA . ILE A 1 96 ? -16.169 -8.543 14.513 1.00 81.19 96 ILE A CA 1
ATOM 762 C C . ILE A 1 96 ? -15.008 -7.708 13.968 1.00 81.19 96 ILE A C 1
ATOM 764 O O . ILE A 1 96 ? -14.428 -8.074 12.949 1.00 81.19 96 ILE A O 1
ATOM 768 N N . ASN A 1 97 ? -14.613 -6.641 14.667 1.00 81.75 97 ASN A N 1
ATOM 769 C CA . ASN A 1 97 ? -13.500 -5.790 14.257 1.00 81.75 97 ASN A CA 1
ATOM 770 C C . ASN A 1 97 ? -12.173 -6.560 14.175 1.00 81.75 97 ASN A C 1
ATOM 772 O O . ASN A 1 97 ? -11.430 -6.383 13.218 1.00 81.75 97 ASN A O 1
ATOM 776 N N . VAL A 1 98 ? -11.889 -7.463 15.121 1.00 79.50 98 VAL A N 1
ATOM 777 C CA . VAL A 1 98 ? -10.660 -8.281 15.086 1.00 79.50 98 VAL A CA 1
ATOM 778 C C . VAL A 1 98 ? -10.618 -9.194 13.859 1.00 79.50 98 VAL A C 1
ATOM 780 O O . VAL A 1 98 ? -9.557 -9.376 13.261 1.00 79.50 98 VAL A O 1
ATOM 783 N N . VAL A 1 99 ? -11.755 -9.783 13.480 1.00 83.88 99 VAL A N 1
ATOM 784 C CA . VAL A 1 99 ? -11.837 -10.632 12.282 1.00 83.88 99 VAL A CA 1
ATOM 785 C C . VAL A 1 99 ? -11.747 -9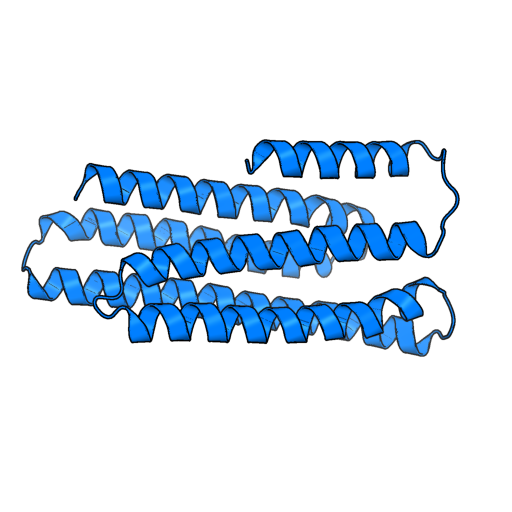.778 11.020 1.00 83.88 99 VAL A C 1
ATOM 787 O O . VAL A 1 99 ? -10.984 -10.113 10.114 1.00 83.88 99 VAL A O 1
ATOM 790 N N . TRP A 1 100 ? -12.474 -8.662 10.976 1.00 85.94 100 TRP A N 1
ATOM 791 C CA . TRP A 1 100 ? -12.493 -7.761 9.828 1.00 85.94 100 TRP A CA 1
ATOM 792 C C . TRP A 1 100 ? -11.113 -7.167 9.529 1.00 85.94 100 TRP A C 1
ATOM 794 O O . TRP A 1 100 ? -10.676 -7.217 8.383 1.00 85.94 100 TRP A O 1
ATOM 804 N N . ASP A 1 101 ? -10.381 -6.715 10.551 1.00 82.25 101 ASP A N 1
ATOM 805 C CA . ASP A 1 101 ? -9.026 -6.156 10.413 1.00 82.25 101 ASP A CA 1
ATOM 806 C C . ASP A 1 101 ? -8.046 -7.199 9.823 1.00 82.25 101 ASP A C 1
ATOM 808 O O . ASP A 1 101 ? -7.165 -6.876 9.025 1.00 82.25 101 ASP A O 1
ATOM 812 N N . ARG A 1 102 ? -8.224 -8.497 10.123 1.00 83.88 102 ARG A N 1
ATOM 813 C CA . ARG A 1 102 ? -7.439 -9.570 9.476 1.00 83.88 102 ARG A CA 1
ATOM 814 C C . ARG A 1 102 ? -7.823 -9.763 8.013 1.00 83.88 102 ARG A C 1
ATOM 816 O O . ARG A 1 102 ? -6.939 -9.883 7.166 1.00 83.88 102 ARG A O 1
ATOM 823 N N . VAL A 1 103 ? -9.122 -9.820 7.723 1.00 89.12 103 VAL A N 1
ATOM 824 C CA . VAL A 1 103 ? -9.640 -10.036 6.363 1.00 89.12 103 VAL A CA 1
ATOM 825 C C . VAL A 1 103 ? -9.214 -8.898 5.442 1.00 89.12 103 VAL A C 1
ATOM 827 O O . VAL A 1 103 ? -8.707 -9.152 4.352 1.00 89.12 103 VAL A O 1
ATOM 830 N N . GLU A 1 104 ? -9.341 -7.656 5.899 1.00 86.75 104 GLU A N 1
ATOM 831 C CA . GLU A 1 104 ? -8.913 -6.480 5.152 1.00 86.75 104 GLU A CA 1
ATOM 832 C C . GLU A 1 104 ? -7.437 -6.566 4.740 1.00 86.75 104 GLU A C 1
ATOM 834 O O . GLU A 1 104 ? -7.096 -6.364 3.574 1.00 86.75 104 GLU A O 1
ATOM 839 N N . LYS A 1 105 ? -6.545 -6.902 5.674 1.00 85.69 105 LYS A N 1
ATOM 840 C CA . LYS A 1 105 ? -5.114 -7.004 5.363 1.00 85.69 105 LYS A CA 1
ATOM 841 C C . LYS A 1 105 ? -4.799 -8.093 4.363 1.00 85.69 105 LYS A C 1
ATOM 843 O O . LYS A 1 105 ? -3.911 -7.913 3.535 1.00 85.69 105 LYS A O 1
ATOM 848 N N . VAL A 1 106 ? -5.511 -9.214 4.435 1.00 89.25 106 VAL A N 1
ATOM 849 C CA . VAL A 1 106 ? -5.378 -10.283 3.445 1.00 89.25 106 VAL A CA 1
ATOM 850 C C . VAL A 1 106 ? -5.810 -9.770 2.070 1.00 89.25 106 VAL A C 1
ATOM 852 O O . VAL A 1 106 ? -5.113 -10.024 1.090 1.00 89.25 106 VAL A O 1
ATOM 855 N N . ILE A 1 107 ? -6.885 -8.980 1.986 1.00 90.50 107 ILE A N 1
ATOM 856 C CA . ILE A 1 107 ? -7.307 -8.342 0.730 1.00 90.50 107 ILE A CA 1
ATOM 857 C C . ILE A 1 107 ? -6.214 -7.399 0.206 1.00 90.50 107 ILE A C 1
ATOM 859 O O . ILE A 1 107 ? -5.857 -7.487 -0.971 1.00 90.50 107 ILE A O 1
ATOM 863 N N . TYR A 1 108 ? -5.625 -6.549 1.054 1.00 87.81 108 TYR A N 1
ATOM 864 C CA . TYR A 1 108 ? -4.519 -5.681 0.629 1.00 87.81 108 TYR A CA 1
ATOM 865 C C . TYR A 1 108 ? -3.283 -6.461 0.185 1.00 87.81 108 TYR A C 1
ATOM 867 O O . TYR A 1 108 ? -2.691 -6.103 -0.831 1.00 87.81 108 TYR A O 1
ATOM 875 N N . LEU A 1 109 ? -2.928 -7.544 0.882 1.00 88.94 109 LEU A N 1
ATOM 876 C CA . LEU A 1 109 ? -1.841 -8.441 0.486 1.00 88.94 109 LEU A CA 1
ATOM 877 C C . LEU A 1 109 ? -2.093 -9.024 -0.910 1.00 88.94 109 LEU A C 1
ATOM 879 O O . LEU A 1 109 ? -1.187 -9.042 -1.742 1.00 88.94 109 LEU A O 1
ATOM 883 N N . PHE A 1 110 ? -3.319 -9.475 -1.192 1.00 91.12 110 PHE A N 1
ATOM 884 C CA . PHE A 1 110 ? -3.678 -9.984 -2.517 1.00 91.12 110 PHE A CA 1
ATOM 885 C C . PHE A 1 110 ? -3.585 -8.904 -3.597 1.00 91.12 110 PHE A C 1
ATOM 887 O O . PHE A 1 110 ? -3.067 -9.181 -4.679 1.00 91.12 110 PHE A O 1
ATOM 894 N N . ILE A 1 111 ? -4.041 -7.679 -3.316 1.00 89.19 111 ILE A N 1
ATOM 895 C CA . ILE A 1 111 ? -3.927 -6.548 -4.250 1.00 89.19 111 ILE A CA 1
ATOM 896 C C . ILE A 1 111 ? -2.450 -6.228 -4.524 1.00 89.19 111 ILE A C 1
ATOM 898 O O . ILE A 1 111 ? -2.063 -6.103 -5.687 1.00 89.19 111 ILE A O 1
ATOM 902 N N . ASP A 1 112 ? -1.615 -6.138 -3.484 1.00 88.31 112 ASP A N 1
ATOM 903 C CA . ASP A 1 112 ? -0.178 -5.858 -3.608 1.00 88.31 112 ASP A CA 1
ATOM 904 C C . ASP A 1 112 ? 0.533 -6.952 -4.415 1.00 88.31 112 ASP A C 1
ATOM 906 O O . ASP A 1 112 ? 1.249 -6.663 -5.378 1.00 88.31 112 ASP A O 1
ATOM 910 N N . MET A 1 113 ? 0.255 -8.220 -4.097 1.00 89.62 113 MET A N 1
ATOM 911 C CA . MET A 1 113 ? 0.800 -9.373 -4.810 1.00 89.62 113 MET A CA 1
ATOM 912 C C . MET A 1 113 ? 0.369 -9.386 -6.280 1.00 89.62 113 MET A C 1
ATOM 914 O O . MET A 1 113 ? 1.209 -9.589 -7.157 1.00 89.62 113 MET A O 1
ATOM 918 N N . ALA A 1 114 ? -0.910 -9.134 -6.572 1.00 89.56 114 ALA A N 1
ATOM 919 C CA . ALA A 1 114 ? -1.426 -9.097 -7.937 1.00 89.56 114 ALA A CA 1
ATOM 920 C C . ALA A 1 114 ? -0.782 -7.971 -8.760 1.00 89.56 114 ALA A C 1
ATOM 922 O O . ALA A 1 114 ? -0.359 -8.204 -9.894 1.00 89.56 114 ALA A O 1
ATOM 923 N N . LEU A 1 115 ? -0.643 -6.771 -8.188 1.00 86.25 115 LEU A N 1
ATOM 924 C CA . LEU A 1 115 ? 0.002 -5.630 -8.847 1.00 86.25 115 LEU A CA 1
ATOM 925 C C . LEU A 1 115 ? 1.493 -5.883 -9.106 1.00 86.25 115 LEU A C 1
ATOM 927 O O . LEU A 1 115 ? 1.992 -5.594 -10.198 1.00 86.25 115 LEU A O 1
ATOM 931 N N . ASN A 1 116 ? 2.202 -6.457 -8.132 1.00 85.88 116 ASN A N 1
ATOM 932 C CA . ASN A 1 116 ? 3.616 -6.797 -8.269 1.00 85.88 116 ASN A CA 1
ATOM 933 C C . ASN A 1 116 ? 3.846 -7.949 -9.262 1.00 85.88 116 ASN A C 1
ATOM 935 O O . ASN A 1 116 ? 4.764 -7.878 -10.084 1.00 85.88 116 ASN A O 1
ATOM 939 N N . ALA A 1 117 ? 2.982 -8.966 -9.279 1.00 86.50 117 ALA A N 1
ATOM 940 C CA . ALA A 1 117 ? 3.024 -10.030 -10.282 1.00 86.50 117 ALA A CA 1
ATOM 941 C C . ALA A 1 117 ? 2.741 -9.485 -11.691 1.00 86.50 117 ALA A C 1
ATOM 943 O O . ALA A 1 117 ? 3.486 -9.768 -12.634 1.00 86.50 117 ALA A O 1
ATOM 944 N N . TYR A 1 118 ? 1.709 -8.648 -11.831 1.00 86.62 118 TYR A N 1
ATOM 945 C CA . TYR A 1 118 ? 1.358 -8.008 -13.097 1.00 86.62 118 TYR A CA 1
ATOM 946 C C . TYR A 1 118 ? 2.509 -7.151 -13.642 1.00 86.62 118 TYR A C 1
ATOM 948 O O . TYR A 1 118 ? 2.802 -7.192 -14.842 1.00 86.62 118 TYR A O 1
ATOM 956 N N . PHE A 1 119 ? 3.211 -6.426 -12.767 1.00 83.75 119 PHE A N 1
ATOM 957 C CA . PHE A 1 119 ? 4.411 -5.671 -13.121 1.00 83.75 119 PHE A CA 1
ATOM 958 C C . PHE A 1 119 ? 5.498 -6.570 -13.721 1.00 83.75 119 PHE A C 1
ATOM 960 O O . PHE A 1 119 ? 5.941 -6.325 -14.843 1.00 83.75 119 PHE A O 1
ATOM 967 N N . ILE A 1 120 ? 5.887 -7.640 -13.020 1.00 83.25 120 ILE A N 1
ATOM 968 C CA . ILE A 1 120 ? 6.953 -8.553 -13.464 1.00 83.25 120 ILE A CA 1
ATOM 969 C C . ILE A 1 120 ? 6.593 -9.206 -14.805 1.00 83.25 120 ILE A C 1
ATOM 971 O O . ILE A 1 120 ? 7.432 -9.276 -15.707 1.00 83.25 120 ILE A O 1
ATOM 975 N N . ILE A 1 121 ? 5.341 -9.643 -14.971 1.00 84.38 121 ILE A N 1
ATOM 976 C CA . ILE A 1 121 ? 4.858 -10.239 -16.225 1.00 84.38 121 ILE A CA 1
ATOM 977 C C . ILE A 1 121 ? 4.927 -9.219 -17.368 1.00 84.38 121 ILE A C 1
ATOM 979 O O . ILE A 1 121 ? 5.401 -9.550 -18.457 1.00 84.38 121 ILE A O 1
ATOM 983 N N . SER A 1 122 ? 4.499 -7.979 -17.123 1.00 82.31 122 SER A N 1
ATOM 984 C CA . SER A 1 122 ? 4.523 -6.903 -18.122 1.00 82.31 122 SER A CA 1
ATOM 985 C C . SER A 1 122 ? 5.950 -6.552 -18.549 1.00 82.31 122 SER A C 1
ATOM 987 O O . SER A 1 122 ? 6.231 -6.439 -19.744 1.00 82.31 122 SER A O 1
ATOM 989 N N . VAL A 1 123 ? 6.870 -6.456 -17.584 1.00 78.75 123 VAL A N 1
ATOM 990 C CA . VAL A 1 123 ? 8.307 -6.249 -17.815 1.00 78.75 123 VAL A CA 1
ATOM 991 C C . VAL A 1 123 ? 8.874 -7.389 -18.670 1.00 78.75 123 VAL A C 1
ATOM 993 O O . VAL A 1 123 ? 9.461 -7.140 -19.723 1.00 78.75 123 VAL A O 1
ATOM 996 N N . LYS A 1 124 ? 8.639 -8.648 -18.272 1.00 79.69 124 LYS A N 1
ATOM 997 C CA . LYS A 1 124 ? 9.153 -9.834 -18.975 1.00 79.69 124 LYS A CA 1
ATOM 998 C C . LYS A 1 124 ? 8.644 -9.918 -20.416 1.00 79.69 124 LYS A C 1
ATOM 1000 O O . LYS A 1 124 ? 9.429 -10.194 -21.318 1.00 79.69 124 LYS A O 1
ATOM 1005 N N . ARG A 1 125 ? 7.354 -9.645 -20.653 1.00 80.44 125 ARG A N 1
ATOM 1006 C CA . ARG A 1 125 ? 6.763 -9.649 -22.006 1.00 80.44 125 ARG A CA 1
ATOM 1007 C C . ARG A 1 125 ? 7.412 -8.613 -22.923 1.00 80.44 125 ARG A C 1
ATOM 1009 O O . ARG A 1 125 ? 7.743 -8.943 -24.058 1.00 80.44 125 ARG A O 1
ATOM 1016 N N . ARG A 1 126 ? 7.642 -7.390 -22.433 1.00 73.19 126 ARG A N 1
ATOM 1017 C CA . ARG A 1 126 ? 8.330 -6.340 -23.208 1.00 73.19 126 ARG A CA 1
ATOM 1018 C C . ARG A 1 126 ? 9.764 -6.736 -23.539 1.00 73.19 126 ARG A C 1
ATOM 1020 O O . ARG A 1 126 ? 10.216 -6.546 -24.656 1.00 73.19 126 ARG A O 1
ATOM 1027 N N . LEU A 1 127 ? 10.460 -7.336 -22.588 1.00 71.62 127 LEU A N 1
ATOM 1028 C CA . LEU A 1 127 ? 11.856 -7.726 -22.752 1.00 71.62 127 LEU A CA 1
ATOM 1029 C C . LEU A 1 127 ? 12.080 -8.838 -23.765 1.00 71.62 127 LEU A C 1
ATOM 1031 O O . LEU A 1 127 ? 13.000 -8.750 -24.577 1.00 71.62 127 LEU A O 1
ATOM 1035 N N . VAL A 1 128 ? 11.198 -9.836 -23.762 1.00 71.31 128 VAL A N 1
ATOM 1036 C CA . VAL A 1 128 ? 11.192 -10.891 -24.779 1.00 71.31 128 VAL A CA 1
ATOM 1037 C C . VAL A 1 128 ? 10.948 -10.302 -26.172 1.00 71.31 128 VAL A C 1
ATOM 1039 O O . VAL A 1 128 ? 11.585 -10.743 -27.121 1.00 71.31 128 VAL A O 1
ATOM 1042 N N . ALA A 1 129 ? 10.103 -9.271 -26.296 1.00 67.88 129 ALA A N 1
ATOM 1043 C CA . ALA A 1 129 ? 9.828 -8.622 -27.579 1.00 67.88 129 ALA A CA 1
ATOM 1044 C C . ALA A 1 129 ? 11.034 -7.853 -28.156 1.00 67.88 129 ALA A C 1
ATOM 1046 O O . ALA A 1 129 ? 11.173 -7.782 -29.373 1.00 67.88 129 ALA A O 1
ATOM 1047 N N . TYR A 1 130 ? 11.915 -7.306 -27.310 1.00 66.00 130 TYR A N 1
ATOM 1048 C CA . TYR A 1 130 ? 13.117 -6.593 -27.762 1.00 66.00 130 TYR A CA 1
ATOM 1049 C C . TYR A 1 130 ? 14.358 -7.500 -27.904 1.00 66.00 130 TYR A C 1
ATOM 1051 O O . TYR A 1 130 ? 15.319 -7.111 -28.560 1.00 66.00 130 TYR A O 1
ATOM 1059 N N . GLY A 1 131 ? 14.370 -8.709 -27.324 1.00 63.88 131 GLY A N 1
ATOM 1060 C CA . GLY A 1 131 ? 15.468 -9.680 -27.478 1.00 63.88 131 GLY A CA 1
ATOM 1061 C C . GLY A 1 131 ? 16.752 -9.364 -26.689 1.00 63.88 131 GLY A C 1
ATOM 1062 O O . GLY A 1 131 ? 17.764 -10.050 -26.847 1.00 63.88 131 GLY A O 1
ATOM 1063 N N . LEU A 1 132 ? 16.746 -8.352 -25.811 1.00 61.44 132 LEU A N 1
ATOM 1064 C CA . LEU A 1 132 ? 17.936 -7.955 -25.052 1.00 61.44 132 LEU A CA 1
ATOM 1065 C C . LEU A 1 132 ? 18.118 -8.792 -23.772 1.00 61.44 132 LEU A C 1
ATOM 1067 O O . LEU A 1 132 ? 17.642 -8.424 -22.699 1.00 61.44 132 LEU A O 1
ATOM 1071 N N . ARG A 1 133 ? 18.951 -9.842 -23.850 1.00 64.94 133 ARG A N 1
ATOM 1072 C CA . ARG A 1 133 ? 19.454 -10.617 -22.685 1.00 64.94 133 ARG A CA 1
ATOM 1073 C C . ARG A 1 133 ? 20.109 -9.751 -21.591 1.00 64.94 133 ARG A C 1
ATOM 1075 O O . ARG A 1 133 ? 20.205 -10.166 -20.442 1.00 64.94 133 ARG A O 1
ATOM 1082 N N . LYS A 1 134 ? 20.553 -8.530 -21.922 1.00 63.41 134 LYS A N 1
ATOM 1083 C CA . LYS A 1 134 ? 21.209 -7.587 -20.991 1.00 63.41 134 LYS A CA 1
ATOM 1084 C C . LYS A 1 134 ? 20.297 -7.128 -19.844 1.00 63.41 134 LYS A C 1
ATOM 1086 O O . LYS A 1 134 ? 20.783 -6.750 -18.783 1.00 63.41 134 LYS A O 1
ATOM 1091 N N . TYR A 1 135 ? 18.984 -7.184 -20.034 1.00 69.31 135 TYR A N 1
ATOM 1092 C CA . TYR A 1 135 ? 18.013 -6.670 -19.071 1.00 69.31 135 TYR A CA 1
ATOM 1093 C C . TYR A 1 135 ? 17.459 -7.747 -18.125 1.00 69.31 135 TYR A C 1
ATOM 1095 O O . TYR A 1 135 ? 16.737 -7.410 -17.188 1.00 69.31 135 TYR A O 1
ATOM 1103 N 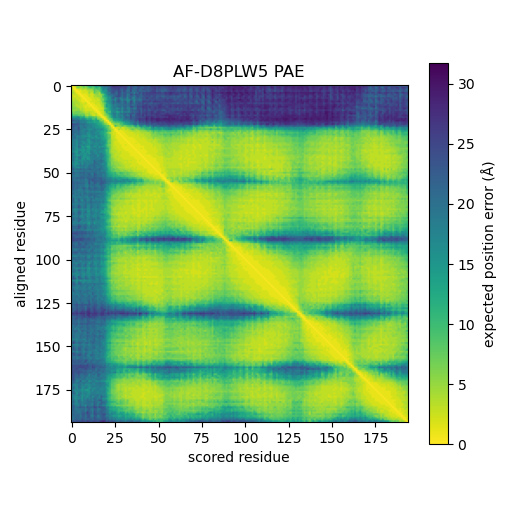N . ASP A 1 136 ? 17.839 -9.019 -18.287 1.00 73.81 136 ASP A N 1
ATOM 1104 C CA . ASP A 1 136 ? 17.451 -10.097 -17.362 1.00 73.81 136 ASP A CA 1
ATOM 1105 C C . ASP A 1 136 ? 17.932 -9.829 -15.927 1.00 73.81 136 ASP A C 1
ATOM 1107 O O . ASP A 1 136 ? 17.245 -10.163 -14.958 1.00 73.81 136 ASP A O 1
ATOM 1111 N N . ALA A 1 137 ? 19.085 -9.169 -15.777 1.00 76.00 137 ALA A N 1
ATOM 1112 C CA . ALA A 1 137 ? 19.583 -8.720 -14.479 1.00 76.00 137 ALA A CA 1
ATOM 1113 C C . ALA A 1 137 ? 18.643 -7.685 -13.832 1.00 76.00 137 ALA A C 1
ATOM 1115 O O . ALA A 1 137 ? 18.377 -7.759 -12.633 1.00 76.00 137 ALA A O 1
ATOM 1116 N N . LEU A 1 138 ? 18.079 -6.777 -14.636 1.00 75.44 138 LEU A N 1
ATOM 1117 C CA . LEU A 1 138 ? 17.123 -5.763 -14.189 1.00 75.44 138 LEU A CA 1
ATOM 1118 C C . LEU A 1 138 ? 15.803 -6.406 -13.742 1.00 75.44 138 LEU A C 1
ATOM 1120 O O . LEU A 1 138 ? 15.270 -6.068 -12.688 1.00 75.44 138 LEU A O 1
ATOM 1124 N N . VAL A 1 139 ? 15.305 -7.384 -14.509 1.00 78.25 139 VAL A N 1
ATOM 1125 C CA . VAL A 1 139 ? 14.107 -8.166 -14.155 1.00 78.25 139 VAL A CA 1
ATOM 1126 C C . VAL A 1 139 ? 14.310 -8.900 -12.843 1.00 78.25 139 VAL A C 1
ATOM 1128 O O . VAL A 1 139 ? 13.437 -8.865 -11.976 1.00 78.25 139 VAL A O 1
ATOM 1131 N N . ARG A 1 140 ? 15.460 -9.562 -12.685 1.00 81.00 140 ARG A N 1
ATOM 1132 C CA . ARG A 1 140 ? 15.783 -10.328 -11.481 1.00 81.00 140 ARG A CA 1
ATOM 1133 C C . ARG A 1 140 ? 15.861 -9.420 -10.260 1.00 81.00 140 ARG A C 1
ATOM 1135 O O . ARG A 1 140 ? 15.271 -9.749 -9.237 1.00 81.00 140 ARG A O 1
ATOM 1142 N N . TYR A 1 141 ? 16.519 -8.271 -10.383 1.00 81.12 141 TYR A N 1
ATOM 1143 C CA . TYR A 1 141 ? 16.604 -7.283 -9.311 1.00 81.12 141 TYR A CA 1
ATOM 1144 C C . TYR A 1 141 ? 15.224 -6.731 -8.920 1.00 81.12 141 TYR A C 1
ATOM 1146 O O . TYR A 1 141 ? 14.855 -6.749 -7.747 1.00 81.12 141 TYR A O 1
ATOM 1154 N N . ASN A 1 142 ? 14.408 -6.349 -9.905 1.00 80.94 142 ASN A N 1
ATOM 1155 C CA . ASN A 1 142 ? 13.048 -5.866 -9.660 1.00 80.94 142 ASN A CA 1
ATOM 1156 C C . ASN A 1 142 ? 12.138 -6.941 -9.045 1.00 80.94 142 ASN A C 1
ATOM 1158 O O . ASN A 1 142 ? 11.318 -6.636 -8.183 1.00 80.94 142 ASN A O 1
ATOM 1162 N N . THR A 1 143 ? 12.306 -8.204 -9.445 1.00 83.38 14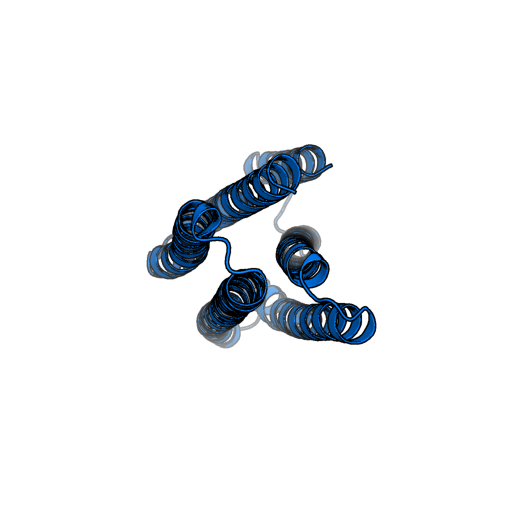3 THR A N 1
ATOM 1163 C CA . THR A 1 143 ? 11.576 -9.347 -8.871 1.00 83.38 143 THR A CA 1
ATOM 1164 C C . THR A 1 143 ? 11.952 -9.567 -7.405 1.00 83.38 143 THR A C 1
ATOM 1166 O O . THR A 1 143 ? 11.075 -9.798 -6.572 1.00 83.38 143 THR A O 1
ATOM 1169 N N . TRP A 1 144 ? 13.239 -9.444 -7.063 1.00 86.69 144 TRP A N 1
ATOM 1170 C CA . TRP A 1 144 ? 13.707 -9.517 -5.677 1.00 86.69 144 TRP A CA 1
ATOM 1171 C C . TRP A 1 144 ? 13.094 -8.417 -4.813 1.00 86.69 144 TRP A C 1
ATOM 1173 O O . TRP A 1 144 ? 12.525 -8.709 -3.765 1.00 86.69 144 TRP A O 1
ATOM 1183 N N . ILE A 1 145 ? 13.137 -7.169 -5.278 1.00 83.88 145 ILE A N 1
ATOM 1184 C CA . ILE A 1 145 ? 12.558 -6.035 -4.550 1.00 83.88 145 ILE A CA 1
ATOM 1185 C C . ILE A 1 145 ? 11.040 -6.189 -4.374 1.00 83.88 145 ILE A C 1
ATOM 1187 O O . ILE A 1 145 ? 10.518 -5.939 -3.288 1.00 83.88 145 ILE A O 1
ATOM 1191 N N . ALA A 1 146 ? 10.326 -6.638 -5.409 1.00 83.62 146 ALA A N 1
ATOM 1192 C CA . ALA A 1 146 ? 8.892 -6.905 -5.321 1.00 83.62 146 ALA A CA 1
ATOM 1193 C C . ALA A 1 146 ? 8.576 -8.012 -4.298 1.00 83.62 146 ALA A C 1
ATOM 1195 O O . ALA A 1 146 ? 7.629 -7.889 -3.524 1.00 83.62 146 ALA A O 1
ATOM 1196 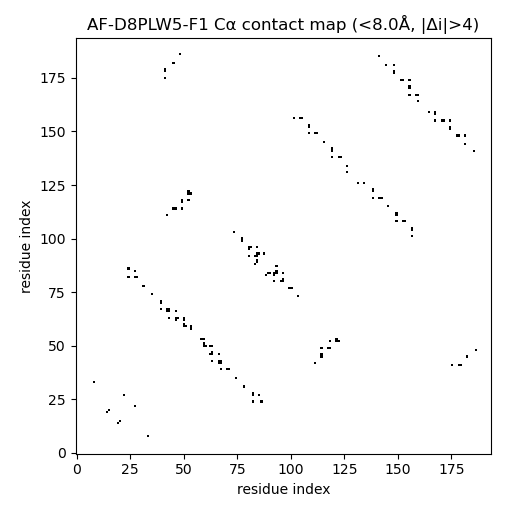N N . THR A 1 147 ? 9.406 -9.055 -4.234 1.00 86.19 147 THR A N 1
ATOM 1197 C CA . THR A 1 147 ? 9.279 -10.120 -3.225 1.00 86.19 147 THR A CA 1
ATOM 1198 C C . THR A 1 147 ? 9.482 -9.568 -1.813 1.00 86.19 147 THR A C 1
ATOM 1200 O O . THR A 1 147 ? 8.714 -9.895 -0.909 1.00 86.19 147 THR A O 1
ATOM 1203 N N . VAL A 1 148 ? 10.459 -8.673 -1.624 1.00 86.88 148 VAL A N 1
ATOM 1204 C CA . VAL A 1 148 ? 10.671 -7.979 -0.343 1.00 86.88 148 VAL A CA 1
ATOM 1205 C C . VAL A 1 148 ? 9.455 -7.120 0.029 1.00 86.88 148 VAL A C 1
ATOM 1207 O O . VAL A 1 148 ? 9.022 -7.161 1.180 1.00 86.88 148 VAL A O 1
ATOM 1210 N N . SER A 1 149 ? 8.846 -6.411 -0.927 1.00 84.38 149 SER A N 1
ATOM 1211 C CA . SER A 1 149 ? 7.615 -5.634 -0.695 1.00 84.38 149 SER A CA 1
ATOM 1212 C C . SER A 1 149 ? 6.466 -6.503 -0.175 1.00 84.38 149 SER A C 1
ATOM 1214 O O . SER A 1 149 ? 5.872 -6.176 0.850 1.00 84.38 149 SER A O 1
ATOM 1216 N N . VAL A 1 150 ? 6.200 -7.640 -0.824 1.00 86.56 150 VAL A N 1
ATOM 1217 C CA . VAL A 1 150 ? 5.141 -8.576 -0.402 1.00 86.56 150 VAL A CA 1
ATOM 1218 C C . VAL A 1 150 ? 5.474 -9.208 0.955 1.00 86.56 150 VAL A C 1
ATOM 1220 O O . VAL A 1 150 ? 4.596 -9.387 1.797 1.00 86.56 150 VAL A O 1
ATOM 1223 N N . SER A 1 151 ? 6.752 -9.504 1.215 1.00 86.69 151 SER A N 1
ATOM 1224 C CA . SER A 1 151 ? 7.181 -10.061 2.504 1.00 86.69 151 SER A CA 1
ATOM 1225 C C . SER A 1 151 ? 6.914 -9.110 3.677 1.00 86.69 151 SER A C 1
ATOM 1227 O O . SER A 1 151 ? 6.585 -9.572 4.770 1.00 86.69 151 SER A O 1
ATOM 1229 N N . MET A 1 152 ? 6.973 -7.791 3.448 1.00 84.50 152 MET A N 1
ATOM 1230 C CA . MET A 1 152 ? 6.635 -6.792 4.465 1.00 84.50 152 MET A CA 1
ATOM 1231 C C . MET A 1 152 ? 5.150 -6.834 4.840 1.00 84.50 152 MET A C 1
ATOM 1233 O O . MET A 1 152 ? 4.829 -6.727 6.020 1.00 84.50 152 MET A O 1
ATOM 1237 N N . ASP A 1 153 ? 4.243 -7.062 3.888 1.00 86.06 153 ASP A N 1
ATOM 1238 C CA . ASP A 1 153 ? 2.816 -7.226 4.204 1.00 86.06 153 ASP A CA 1
ATOM 1239 C C . ASP A 1 153 ? 2.557 -8.488 5.027 1.00 86.06 153 ASP A C 1
ATOM 1241 O O . ASP A 1 153 ? 1.819 -8.456 6.014 1.00 86.06 153 ASP A O 1
ATOM 1245 N N . VAL A 1 154 ? 3.216 -9.595 4.670 1.00 85.50 154 VAL A N 1
ATOM 1246 C CA . VAL A 1 154 ? 3.148 -10.844 5.444 1.00 85.50 154 VAL A CA 1
ATOM 1247 C C . VAL A 1 154 ? 3.673 -10.617 6.862 1.00 85.50 154 VAL A C 1
ATOM 1249 O O . VAL A 1 154 ? 3.061 -11.071 7.826 1.00 85.50 154 VAL A O 1
ATOM 1252 N N . PHE A 1 155 ? 4.754 -9.852 7.013 1.00 84.81 155 PHE A N 1
ATOM 1253 C CA . PHE A 1 155 ? 5.299 -9.494 8.319 1.00 84.81 155 PHE A CA 1
ATOM 1254 C C . PHE A 1 155 ? 4.319 -8.668 9.167 1.00 84.81 155 PHE A C 1
ATOM 1256 O O . PHE A 1 155 ? 4.161 -8.957 10.354 1.00 84.81 155 PHE A O 1
ATOM 1263 N N . ILE A 1 156 ? 3.599 -7.703 8.578 1.00 81.81 156 ILE A N 1
ATOM 1264 C CA . ILE A 1 156 ? 2.537 -6.947 9.274 1.00 81.81 156 ILE A CA 1
ATOM 1265 C C . ILE A 1 156 ? 1.416 -7.882 9.749 1.00 81.81 156 ILE A C 1
ATOM 1267 O O . ILE A 1 156 ? 0.904 -7.724 10.862 1.00 81.81 156 ILE A O 1
ATOM 1271 N N . ILE A 1 157 ? 1.018 -8.851 8.922 1.00 82.25 157 ILE A N 1
ATOM 1272 C CA . ILE A 1 157 ? -0.014 -9.837 9.278 1.00 82.25 157 ILE A CA 1
ATOM 1273 C C . ILE A 1 157 ? 0.479 -10.739 10.419 1.00 82.25 157 ILE A C 1
ATOM 1275 O O . ILE A 1 157 ? -0.257 -10.961 11.380 1.00 82.25 157 ILE A O 1
ATOM 1279 N N . CYS A 1 158 ? 1.734 -11.192 10.380 1.00 81.81 158 CYS A N 1
ATOM 1280 C CA . CYS A 1 158 ? 2.341 -11.973 11.462 1.00 81.81 158 CYS A CA 1
ATOM 1281 C C . CYS A 1 158 ? 2.422 -11.179 12.775 1.00 81.81 158 CYS A C 1
ATOM 1283 O O . CYS A 1 158 ? 2.051 -11.691 13.830 1.00 81.81 158 CYS A O 1
ATOM 1285 N N . MET A 1 159 ? 2.840 -9.912 12.713 1.00 74.81 159 MET A N 1
ATOM 1286 C CA . MET A 1 159 ? 2.895 -8.997 13.862 1.00 74.81 159 MET A CA 1
ATOM 1287 C C . MET A 1 159 ? 1.519 -8.773 14.499 1.00 74.81 159 MET A C 1
ATOM 1289 O O . MET A 1 159 ? 1.420 -8.630 15.712 1.00 74.81 159 MET A O 1
ATOM 1293 N N . MET A 1 160 ? 0.445 -8.801 13.710 1.00 69.69 160 MET A N 1
ATOM 1294 C CA . MET A 1 160 ? -0.928 -8.702 14.214 1.00 69.69 160 MET A CA 1
ATOM 1295 C C . MET A 1 160 ? -1.371 -9.938 15.011 1.00 69.69 160 MET A C 1
ATOM 1297 O O . MET A 1 160 ? -2.300 -9.865 15.814 1.00 69.69 160 MET A O 1
ATOM 1301 N N . SER A 1 161 ? -0.720 -11.086 14.804 1.00 66.25 161 SER A N 1
ATOM 1302 C CA . SER A 1 161 ? -0.956 -12.269 15.633 1.00 66.25 161 SER A CA 1
ATOM 1303 C C . SER A 1 161 ? -0.393 -12.102 17.051 1.00 66.25 161 SER A C 1
ATOM 1305 O O . SER A 1 161 ? -0.793 -12.850 17.946 1.00 66.25 161 SER A O 1
ATOM 1307 N N . LEU A 1 162 ? 0.504 -11.133 17.284 1.00 68.00 162 LEU A N 1
ATOM 1308 C CA . LEU A 1 162 ? 0.932 -10.752 18.628 1.00 68.00 162 LEU A CA 1
ATOM 1309 C C . LEU A 1 162 ? -0.137 -9.857 19.273 1.00 68.00 162 LEU A C 1
ATOM 1311 O O . LEU A 1 162 ? -0.509 -8.821 18.735 1.00 68.00 162 LEU A O 1
ATOM 1315 N N . LYS A 1 163 ? -0.591 -10.230 20.475 1.00 55.47 163 LYS A N 1
ATOM 1316 C CA . LYS A 1 163 ? -1.677 -9.586 21.247 1.00 55.47 163 LYS A CA 1
ATOM 1317 C C . LYS A 1 163 ? -1.468 -8.102 21.629 1.00 55.47 163 LYS A C 1
ATOM 1319 O O . LYS A 1 163 ? -2.321 -7.545 22.309 1.00 55.47 163 LYS A O 1
ATOM 1324 N N . ASN A 1 164 ? -0.359 -7.468 21.244 1.00 63.16 164 ASN A N 1
ATOM 1325 C CA . ASN A 1 164 ? -0.019 -6.103 21.651 1.00 63.16 164 ASN A CA 1
ATOM 1326 C C . ASN A 1 164 ? -0.393 -5.079 20.563 1.00 63.16 164 ASN A C 1
ATOM 1328 O O . ASN A 1 164 ? 0.412 -4.793 19.674 1.00 63.16 164 ASN A O 1
ATOM 1332 N N . ASP A 1 165 ? -1.576 -4.463 20.689 1.00 58.78 165 ASP A N 1
ATOM 1333 C CA . ASP A 1 165 ? -2.084 -3.398 19.798 1.00 58.78 165 ASP A CA 1
ATOM 1334 C C . ASP A 1 165 ? -1.098 -2.224 19.607 1.00 58.78 165 ASP A C 1
ATOM 1336 O O . ASP A 1 165 ? -1.069 -1.577 18.559 1.00 58.78 165 ASP A O 1
ATOM 1340 N N . PHE A 1 166 ? -0.260 -1.945 20.611 1.00 56.88 166 PHE A N 1
ATOM 1341 C CA . PHE A 1 166 ? 0.663 -0.808 20.592 1.00 56.88 166 PHE A CA 1
ATOM 1342 C C . PHE A 1 166 ? 1.850 -1.003 19.640 1.00 56.88 166 PHE A C 1
ATOM 1344 O O . PHE A 1 166 ? 2.218 -0.087 18.906 1.00 56.88 166 PHE A O 1
ATOM 1351 N N . VAL A 1 167 ? 2.427 -2.209 19.617 1.00 62.91 167 VAL A N 1
ATOM 1352 C CA . VAL A 1 167 ? 3.529 -2.551 18.700 1.00 62.91 167 VAL A CA 1
ATOM 1353 C C . VAL A 1 167 ? 3.005 -2.572 17.267 1.00 62.91 167 VAL A C 1
ATOM 1355 O O . VAL A 1 167 ? 3.634 -2.044 16.353 1.00 62.91 167 VAL A O 1
ATOM 1358 N N . TYR A 1 168 ? 1.797 -3.102 17.087 1.00 65.62 168 TYR A N 1
ATOM 1359 C CA . TYR A 1 168 ? 1.122 -3.183 15.801 1.00 65.62 168 TYR A CA 1
ATOM 1360 C C . TYR A 1 168 ? 0.921 -1.809 15.127 1.00 65.62 168 TYR A C 1
ATOM 1362 O O . TYR A 1 168 ? 1.248 -1.650 13.947 1.00 65.62 168 TYR A O 1
ATOM 1370 N N . ASN A 1 169 ? 0.468 -0.796 15.873 1.00 66.50 169 ASN A N 1
ATOM 1371 C CA . ASN A 1 169 ? 0.260 0.549 15.323 1.00 66.50 169 ASN A CA 1
ATOM 1372 C C . ASN A 1 169 ? 1.558 1.238 14.859 1.00 66.50 169 ASN A C 1
ATOM 1374 O O . ASN A 1 169 ? 1.508 2.081 13.962 1.00 66.50 169 ASN A O 1
ATOM 1378 N N . GLN A 1 170 ? 2.717 0.884 15.422 1.00 70.31 170 GLN A N 1
ATOM 1379 C CA . GLN A 1 170 ? 4.010 1.468 15.034 1.00 70.31 170 GLN A CA 1
ATOM 1380 C C . GLN A 1 170 ? 4.627 0.796 13.803 1.00 70.31 170 GLN A C 1
ATOM 1382 O O . GLN A 1 170 ? 5.340 1.442 13.035 1.00 70.31 170 GLN A O 1
ATOM 1387 N N . VAL A 1 171 ? 4.339 -0.489 13.585 1.00 74.69 171 VAL A N 1
ATOM 1388 C CA . VAL A 1 171 ? 4.895 -1.253 12.456 1.00 74.69 171 VAL A CA 1
ATOM 1389 C C . VAL A 1 171 ? 4.293 -0.805 11.120 1.00 74.69 171 VAL A C 1
ATOM 1391 O O . VAL A 1 171 ? 4.996 -0.792 10.110 1.00 74.69 171 VAL A O 1
ATOM 1394 N N . HIS A 1 172 ? 3.028 -0.372 11.109 1.00 75.19 172 HIS A N 1
ATOM 1395 C CA . HIS A 1 172 ? 2.335 0.114 9.905 1.00 75.19 172 HIS A CA 1
ATOM 1396 C C . HIS A 1 172 ? 3.094 1.254 9.198 1.00 75.19 172 HIS A C 1
ATOM 1398 O O . HIS A 1 172 ? 3.510 1.064 8.053 1.00 75.19 172 HIS A O 1
ATOM 1404 N N . PRO A 1 173 ? 3.355 2.413 9.843 1.00 77.06 173 PRO A N 1
ATOM 1405 C CA . PRO A 1 173 ? 4.104 3.507 9.222 1.00 77.06 173 PRO A CA 1
ATOM 1406 C C . PRO A 1 173 ? 5.480 3.096 8.692 1.00 77.06 173 PRO A C 1
ATOM 1408 O O . PRO A 1 173 ? 5.883 3.552 7.621 1.00 77.06 173 PRO A O 1
ATOM 1411 N N . VAL A 1 174 ? 6.184 2.219 9.415 1.00 82.25 174 VAL A N 1
ATOM 1412 C CA . VAL A 1 174 ? 7.519 1.740 9.030 1.00 82.25 174 VAL A CA 1
ATOM 1413 C C . VAL A 1 174 ? 7.444 0.897 7.762 1.00 82.25 174 VAL A C 1
ATOM 1415 O O . VAL A 1 174 ? 8.182 1.157 6.810 1.00 82.25 174 VAL A O 1
ATOM 1418 N N . ALA A 1 175 ? 6.521 -0.062 7.702 1.00 83.25 175 ALA A N 1
ATOM 1419 C CA . ALA A 1 175 ? 6.359 -0.909 6.529 1.00 83.25 175 ALA A CA 1
ATOM 1420 C C . ALA A 1 175 ? 5.960 -0.094 5.286 1.00 83.25 175 ALA A C 1
ATOM 1422 O O . ALA A 1 175 ? 6.522 -0.291 4.206 1.00 83.25 175 ALA A O 1
ATOM 1423 N N . TYR A 1 176 ? 5.077 0.898 5.441 1.00 83.00 176 TYR A N 1
ATOM 1424 C CA . TYR A 1 176 ? 4.742 1.814 4.347 1.00 83.00 176 TYR A CA 1
ATOM 1425 C C . TYR A 1 176 ? 5.928 2.664 3.898 1.00 83.00 176 TYR A C 1
ATOM 1427 O O . TYR A 1 176 ? 6.090 2.901 2.700 1.00 83.00 176 TYR A O 1
ATOM 1435 N N . MET A 1 177 ? 6.781 3.103 4.825 1.00 83.19 177 MET A N 1
ATOM 1436 C CA . MET A 1 177 ? 7.988 3.852 4.482 1.00 83.19 177 MET A CA 1
ATOM 1437 C C . MET A 1 177 ? 8.973 2.996 3.679 1.00 83.19 177 MET A C 1
ATOM 1439 O O . MET A 1 177 ? 9.559 3.486 2.713 1.00 83.19 177 MET A O 1
ATOM 1443 N N . VAL A 1 178 ? 9.123 1.715 4.022 1.00 84.75 178 VAL A N 1
ATOM 1444 C CA . VAL A 1 178 ? 9.938 0.772 3.242 1.00 84.75 178 VAL A CA 1
ATOM 1445 C C . VAL A 1 178 ? 9.356 0.580 1.843 1.00 84.75 178 VAL A C 1
ATOM 1447 O O . VAL A 1 178 ? 10.088 0.723 0.866 1.00 84.75 178 VAL A O 1
ATOM 1450 N N . LYS A 1 179 ? 8.043 0.343 1.725 1.00 84.50 179 LYS A N 1
ATOM 1451 C CA . LYS A 1 179 ? 7.365 0.211 0.423 1.00 84.50 179 LYS A CA 1
ATOM 1452 C C . LYS A 1 179 ? 7.563 1.435 -0.470 1.00 84.50 179 LYS A C 1
ATOM 1454 O O . LYS A 1 179 ? 7.878 1.301 -1.648 1.00 84.50 179 LYS A O 1
ATOM 1459 N N . LEU A 1 180 ? 7.431 2.633 0.095 1.00 83.12 180 LEU A N 1
ATOM 1460 C CA . LEU A 1 180 ? 7.667 3.885 -0.626 1.00 83.12 180 LEU A CA 1
ATOM 1461 C C . LEU A 1 180 ? 9.122 4.026 -1.092 1.00 83.12 180 LEU A C 1
ATOM 1463 O O . LEU A 1 180 ? 9.358 4.439 -2.225 1.00 83.12 180 LEU A O 1
ATOM 1467 N N . ASN A 1 181 ? 10.097 3.674 -0.250 1.00 84.25 181 ASN A N 1
ATOM 1468 C CA . ASN A 1 181 ? 11.513 3.718 -0.631 1.00 84.25 181 ASN A CA 1
ATOM 1469 C C . ASN A 1 181 ? 11.844 2.710 -1.737 1.00 84.25 181 ASN A C 1
ATOM 1471 O O . ASN A 1 181 ? 12.558 3.047 -2.681 1.00 84.25 181 ASN A O 1
ATOM 1475 N N . ILE A 1 182 ? 11.289 1.500 -1.641 1.00 83.75 182 ILE A N 1
ATOM 1476 C CA . ILE A 1 182 ? 11.366 0.469 -2.680 1.00 83.75 182 ILE A CA 1
ATOM 1477 C C . ILE A 1 182 ? 10.863 1.023 -4.014 1.00 83.75 182 ILE A C 1
ATOM 1479 O O . ILE A 1 182 ? 11.532 0.888 -5.039 1.00 83.75 182 ILE A O 1
ATOM 1483 N N . GLU A 1 183 ? 9.709 1.680 -3.994 1.00 81.31 183 GLU A N 1
ATOM 1484 C CA . GLU A 1 183 ? 9.090 2.208 -5.199 1.00 81.31 183 GLU A CA 1
ATOM 1485 C C . GLU A 1 183 ? 9.927 3.306 -5.864 1.00 81.31 183 GLU A C 1
ATOM 1487 O O . GLU A 1 183 ? 10.139 3.286 -7.079 1.00 81.31 183 GLU A O 1
ATOM 1492 N N . ILE A 1 184 ? 10.429 4.251 -5.065 1.00 81.38 184 ILE A N 1
ATOM 1493 C CA . ILE A 1 184 ? 11.283 5.342 -5.548 1.00 81.38 184 ILE A CA 1
ATOM 1494 C C . ILE A 1 184 ? 12.579 4.769 -6.133 1.00 81.38 184 ILE A C 1
ATOM 1496 O O . ILE A 1 184 ? 12.956 5.124 -7.249 1.00 81.38 184 ILE A O 1
ATOM 1500 N N . SER A 1 185 ? 13.213 3.823 -5.432 1.00 81.38 185 SER A N 1
ATOM 1501 C CA . SER A 1 185 ? 14.443 3.166 -5.887 1.00 81.38 185 SER A CA 1
ATOM 1502 C C . SER A 1 185 ? 14.247 2.412 -7.207 1.00 81.38 185 SER A C 1
ATOM 1504 O O . SER A 1 185 ? 15.072 2.526 -8.117 1.00 81.38 185 SER A O 1
ATOM 1506 N N . MET A 1 186 ? 13.129 1.695 -7.354 1.00 75.81 186 MET A N 1
ATOM 1507 C CA . MET A 1 186 ? 12.794 0.987 -8.590 1.00 75.81 186 MET A CA 1
ATOM 1508 C C . MET A 1 186 ? 12.529 1.957 -9.750 1.00 75.81 186 MET A C 1
ATOM 1510 O O . MET A 1 186 ? 13.012 1.735 -10.862 1.00 75.81 186 MET A O 1
ATOM 1514 N N . SER A 1 187 ? 11.794 3.044 -9.500 1.00 73.62 187 SER A N 1
ATOM 1515 C CA . SER A 1 187 ? 11.514 4.071 -10.510 1.00 73.62 187 SER A CA 1
ATOM 1516 C C . SER A 1 187 ? 12.793 4.760 -11.000 1.00 73.62 187 SER A C 1
ATOM 1518 O O . SER A 1 187 ? 12.952 4.977 -12.203 1.00 73.62 187 SER A O 1
ATOM 1520 N N . ASP A 1 188 ? 13.723 5.072 -10.096 1.00 77.56 188 ASP A N 1
ATOM 1521 C CA . ASP A 1 188 ? 15.016 5.667 -10.447 1.00 77.56 188 ASP A CA 1
ATOM 1522 C C . ASP A 1 188 ? 15.890 4.707 -11.259 1.00 77.56 188 ASP A C 1
ATOM 1524 O O . ASP A 1 188 ? 16.556 5.126 -12.209 1.00 77.56 188 ASP A O 1
ATOM 1528 N N . LEU A 1 189 ? 15.865 3.412 -10.930 1.00 72.25 189 LEU A N 1
ATOM 1529 C CA . LEU A 1 189 ? 16.602 2.397 -11.676 1.00 72.25 189 LEU A CA 1
ATOM 1530 C C . LEU A 1 189 ? 16.084 2.269 -13.114 1.00 72.25 189 LEU A C 1
ATOM 1532 O O . LEU A 1 189 ? 16.883 2.233 -14.047 1.00 72.25 189 LEU A O 1
ATOM 1536 N N . ILE A 1 190 ? 14.761 2.247 -13.304 1.00 70.25 190 ILE A N 1
ATOM 1537 C CA . ILE A 1 190 ? 14.151 2.214 -14.642 1.00 70.25 190 ILE A CA 1
ATOM 1538 C C . ILE A 1 190 ? 14.561 3.458 -15.435 1.00 70.25 190 ILE A C 1
ATOM 1540 O O . ILE A 1 190 ? 14.962 3.334 -16.588 1.00 70.25 190 ILE A O 1
ATOM 1544 N N . ARG A 1 191 ? 14.534 4.643 -14.812 1.00 69.56 191 ARG A N 1
ATOM 1545 C CA . ARG A 1 191 ? 14.903 5.907 -15.466 1.00 69.56 191 ARG A CA 1
ATOM 1546 C C . ARG A 1 191 ? 16.376 5.987 -15.876 1.00 69.56 191 ARG A C 1
ATOM 1548 O O . ARG A 1 191 ? 16.686 6.688 -16.826 1.00 69.56 191 ARG A O 1
ATOM 1555 N N . ARG A 1 192 ? 17.286 5.320 -15.161 1.00 70.31 192 ARG A N 1
ATOM 1556 C CA . ARG A 1 192 ? 18.719 5.283 -15.519 1.00 70.31 192 ARG A CA 1
ATOM 1557 C C . ARG A 1 192 ? 19.037 4.315 -16.658 1.00 70.31 192 ARG A C 1
ATOM 1559 O O . ARG A 1 192 ? 20.121 4.398 -17.225 1.00 70.31 192 ARG A O 1
ATOM 1566 N N . VAL A 1 193 ? 18.152 3.354 -16.916 1.00 65.06 193 VAL A N 1
ATOM 1567 C CA . VAL A 1 193 ? 18.371 2.263 -17.879 1.00 65.06 193 VAL A CA 1
ATOM 1568 C C . VAL A 1 193 ? 17.532 2.439 -19.158 1.00 65.06 193 VAL A C 1
ATOM 1570 O O . VAL A 1 193 ? 17.848 1.813 -20.173 1.00 65.06 193 VAL A O 1
ATOM 1573 N N . ALA A 1 194 ? 16.482 3.266 -19.110 1.00 56.38 194 ALA A N 1
ATOM 1574 C CA . ALA A 1 194 ? 15.717 3.758 -20.259 1.00 56.38 194 ALA A CA 1
ATOM 1575 C C . ALA A 1 194 ? 16.407 4.965 -20.909 1.00 56.38 194 ALA A C 1
ATOM 1577 O O . ALA A 1 194 ? 16.350 5.045 -22.155 1.00 56.38 194 ALA A O 1
#

pLDDT: mean 75.55, std 12.35, range [42.25, 91.25]

Foldseek 3Di:
DVVVLVVVVVVLVVVVVVPPDDPDLVNVVVLLVSLLVLLLVLLLLLLVVLLVLDPDVVVSVCSSVVVNVVSVVLSVVLVVLVSVLVVPPDPVSVVVNLVSVLVSLVVVLVSLLVSLVSSLVSVVVVCVVVVDPVCVVVSVVSNVLSVVLSVLSVVLSVVSVPPDPVVSVVSSVVSSVSSVVSSVVNVVVVVVVD

Secondary structure (DSSP, 8-state):
-HHHHHHHHHHHHHHHHTT-S---HHHHHHHHHHHHHHHHHHHHHHHHHHHHT-S-HHHHHHHHHHHHHHHHHHHHHHHHHHHHHHTTS-HHHHHHHHHHHHHHHHHHHHHHHHHHHHHHHHHHHHHHHHT-GGGHHHHHHHHHHHHHHHHHHHHHHHHHTSS-HHHHHHHHHHHHHHHHHHHHHHHHHHHHH-

Organism: Schizophyllum commune (strain H4-8 / FGSC 9210) (NCBI:txid578458)

Radius of g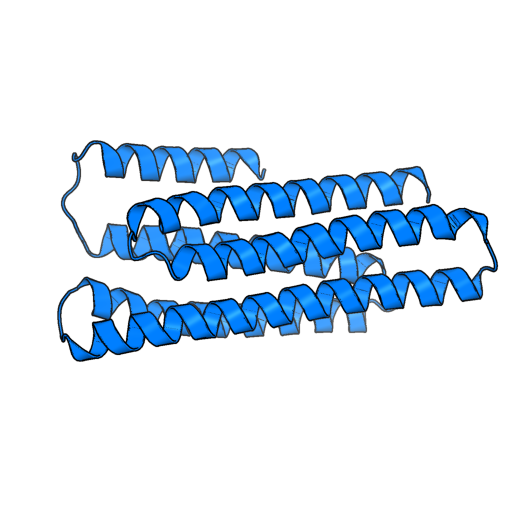yration: 18.98 Å; Cα contacts (8 Å, |Δi|>4): 91; chains: 1; bounding box: 42×28×55 Å

Nearest PDB structures (foldseek):
  7sqc-assembly1_1W  TM=2.345E-01  e=7.372E+00  Chlamydomonas reinhardtii
  7sqc-assembly1_1F  TM=1.808E-01  e=7.007E+00  Chlamydomonas reinhardtii

Solvent-accessible surface area (backbone atoms only — not comparable to full-atom values): 10802 Å² total; per-residue (Å²): 115,71,65,62,54,52,49,52,51,50,53,54,53,52,51,61,71,67,68,79,68,80,99,44,72,67,55,58,52,48,53,53,49,55,50,47,54,47,54,53,50,55,55,49,51,54,40,48,57,47,28,70,73,44,93,45,71,65,64,27,49,49,54,42,50,53,52,52,51,52,53,48,54,51,47,52,53,48,54,68,40,49,56,53,32,71,71,66,76,43,75,65,43,42,56,51,36,59,53,48,59,52,52,51,51,51,52,51,46,50,52,52,46,49,53,47,50,52,40,54,53,52,52,52,55,55,42,64,75,70,67,54,76,81,48,54,62,56,54,53,52,53,50,52,54,46,51,52,48,51,49,46,50,52,48,55,57,56,48,60,72,46,93,51,69,70,63,45,67,57,49,53,63,53,50,51,52,51,47,52,50,52,50,53,54,51,53,52,52,51,64,74,76,107